Protein AF-A0A2M9ENS3-F1 (afdb_monomer)

Radius of gyration: 25.3 Å; Cα contacts (8 Å, |Δi|>4): 458; chains: 1; bounding box: 49×93×68 Å

Sequence (340 aa):
MPTIPATPAGFRRHQLDGAMLYFQPQTGIHLRVQNAATRDCVRQAPRAVMMGITNLCNLQCGFCSRDIAARSLWTVDSAFELLHGLYAAGTLEVAFGGGEPLLFKGFAELVQRLQAHTDLALNLTTNGSRVSHELWQSLQGGIRMARLSIYPETDIARIAVVWQAQKQRWGANVLVDDAALATLPQLLEELAARGAQDVSILTYVGEPARLLSASGRERLQAIIRQAPLPCRLSVCAGDMGCLHSLPVLLLPIAAPGMTSSPSAQTSICRRVHLPPNAGQQPMPSRRCMLGADNRPHCANPARAVAVRAKPCRLFCSQKWIWRPACMSGNRSPATTAANA

Solvent-accessible surface area (backbone atoms only — not comparable to full-atom values): 2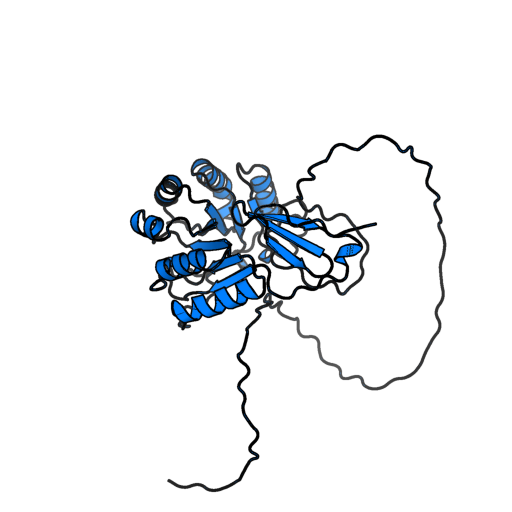1563 Å² total; per-residue (Å²): 129,76,70,74,76,80,78,55,90,78,40,47,74,38,52,32,75,35,19,40,32,37,36,24,57,93,80,69,48,75,47,79,47,70,51,82,58,22,53,83,32,60,54,80,43,61,59,60,44,81,41,65,62,20,30,57,50,97,71,85,63,94,83,58,91,67,66,68,83,51,77,58,84,65,46,47,65,63,48,45,55,53,53,52,51,40,40,75,54,45,27,44,33,37,35,38,26,51,37,27,35,90,71,36,82,53,47,44,58,38,42,49,53,44,57,77,76,42,84,56,29,31,28,38,41,35,68,57,85,76,66,41,62,68,58,54,58,62,33,70,73,46,56,56,36,40,30,39,46,61,54,98,87,52,63,59,68,65,48,31,53,44,32,58,77,66,70,49,46,33,27,36,35,38,71,43,30,58,72,49,60,78,54,42,64,62,52,42,47,51,40,37,78,56,60,37,64,32,35,37,44,35,57,56,78,96,42,78,92,40,43,59,45,77,67,37,50,56,51,50,51,56,48,53,77,68,45,81,41,56,57,27,40,41,65,84,57,57,92,52,92,83,52,87,87,57,58,64,51,82,69,86,82,76,81,92,83,77,94,74,84,92,71,91,78,86,70,92,66,85,79,78,79,73,83,82,80,85,87,82,86,89,83,86,90,82,88,85,84,88,83,84,90,86,86,84,91,85,90,86,89,90,80,92,75,90,73,82,85,69,90,78,78,85,76,90,65,94,70,85,77,87,70,82,81,76,86,73,75,91,76,84,91,78,90,82,82,88,84,136

Nearest PDB structures (foldseek):
  1zrq-assembly1_A  TM=5.864E-01  e=1.004E-01  Escherichia coli
  3s5o-assembly1_A  TM=4.584E-01  e=3.310E-02  Homo sapiens
  1tyg-assembly1_C-2  TM=4.391E-01  e=1.748E-01  Bacillus subtilis
  7c0c-assembly1_B  TM=4.626E-01  e=5.640E-01  Azospirillum brasilense
  8ju8-assembly1_A  TM=4.337E-01  e=3.584E+00  synthetic construct

pLDDT: mean 72.44, std 31.01, range [19.84, 98.62]

Foldseek 3Di:
DDEDDDADPQWAWFFDQQWIWTARLQPRDIDIDHDPHNNRTHGQADQEEEDQQFQDAPDDDPLDPDDSVDGHPDDLVNVLVVVLVRQVSRHAEYEYDHRACLPHVCSLVSLVSCVVRGNYAYAYEHCQPPQDLVSLVSNVQSHSEYEHEDDPPRPLVRNLVSCVVVVHAYAYEYEAALVVLVCVLVVLVVCVVSPHQEYEYEYRDPDPNRGHDLVSVVSVLVSCVVGPHQYEYECSNDPNVPCQPHHHPDDDDDDDDDDDDDDDRDDPDPPPDDDDDDDDDDDDDDDDDDDDDDDDDDDDDDDDDDDDDDPDDDPPDPDPDDDPDPPDDDDDDDDDDDDD

Mean predicted aligned error: 14.91 Å

Structure (mmCIF, N/CA/C/O backbone):
data_AF-A0A2M9ENS3-F1
#
_entry.id   AF-A0A2M9ENS3-F1
#
loop_
_atom_site.group_PDB
_atom_site.id
_atom_site.type_symbol
_atom_site.label_atom_id
_atom_site.label_alt_id
_atom_site.label_comp_id
_atom_site.label_asym_id
_atom_site.label_entity_id
_atom_site.label_seq_id
_atom_site.pdbx_PDB_ins_code
_atom_site.Cartn_x
_atom_site.Cartn_y
_atom_site.Cartn_z
_atom_site.occupancy
_atom_site.B_iso_or_equiv
_atom_site.auth_seq_id
_atom_site.auth_comp_id
_atom_site.auth_asym_id
_atom_site.auth_atom_id
_atom_site.pdbx_PDB_model_num
ATOM 1 N N . MET A 1 1 ? -9.489 20.540 34.535 1.00 65.75 1 MET A N 1
ATOM 2 C CA . MET A 1 1 ? -8.856 19.207 34.647 1.00 65.75 1 MET A CA 1
ATOM 3 C C . MET A 1 1 ? -8.509 18.702 33.254 1.00 65.75 1 MET A C 1
ATOM 5 O O . MET A 1 1 ? -9.253 19.033 32.337 1.00 65.75 1 MET A O 1
ATOM 9 N N . PRO A 1 2 ? -7.404 17.961 33.061 1.00 77.69 2 PRO A N 1
ATOM 10 C CA . PRO A 1 2 ? -7.110 17.314 31.784 1.00 77.69 2 PRO A CA 1
ATOM 11 C C . PRO A 1 2 ? -8.233 16.330 31.445 1.00 77.69 2 PRO A C 1
ATOM 13 O O . PRO A 1 2 ? -8.644 15.566 32.314 1.00 77.69 2 PRO A O 1
ATOM 16 N N . THR A 1 3 ? -8.727 16.344 30.211 1.00 88.44 3 THR A N 1
ATOM 17 C CA . THR A 1 3 ? -9.769 15.421 29.740 1.00 88.44 3 THR A CA 1
ATOM 18 C C . THR A 1 3 ? -9.362 14.788 28.413 1.00 88.44 3 THR A C 1
ATOM 20 O O . THR A 1 3 ? -8.491 15.297 27.698 1.00 88.44 3 THR A O 1
ATOM 23 N N . ILE A 1 4 ? -9.979 13.650 28.089 1.00 86.94 4 ILE A N 1
ATOM 24 C CA . ILE A 1 4 ? -9.932 13.087 26.739 1.00 86.94 4 ILE A CA 1
ATOM 25 C C . ILE A 1 4 ? -10.999 13.818 25.909 1.00 86.94 4 ILE A C 1
ATOM 27 O O . ILE A 1 4 ? -12.168 13.783 26.298 1.00 86.94 4 ILE A O 1
ATOM 31 N N . PRO A 1 5 ? -10.640 14.486 24.796 1.00 89.12 5 PRO A N 1
ATOM 32 C CA . PRO A 1 5 ? -11.615 15.174 23.959 1.00 89.12 5 PRO A CA 1
ATOM 33 C C . PRO A 1 5 ? -12.708 14.240 23.434 1.00 89.12 5 PRO A C 1
ATOM 35 O O . PRO A 1 5 ? -12.494 13.040 23.226 1.00 89.12 5 PRO A O 1
ATOM 38 N N . ALA A 1 6 ? -13.880 14.803 23.153 1.00 91.94 6 ALA A N 1
ATOM 39 C CA . ALA A 1 6 ? -14.902 14.081 22.411 1.00 91.94 6 ALA A CA 1
ATOM 40 C C . ALA A 1 6 ? -14.373 13.685 21.023 1.00 91.94 6 ALA A C 1
ATOM 42 O O . ALA A 1 6 ? -13.476 14.328 20.475 1.00 91.94 6 ALA A O 1
ATOM 43 N N . THR A 1 7 ? -14.921 12.609 20.460 1.00 91.56 7 THR A N 1
ATOM 44 C CA . THR A 1 7 ? -14.513 12.152 19.126 1.00 91.56 7 THR A CA 1
ATOM 45 C C . THR A 1 7 ? -15.037 13.140 18.082 1.00 91.56 7 THR A C 1
ATOM 47 O O . THR A 1 7 ? -16.252 13.336 18.028 1.00 91.56 7 THR A O 1
ATOM 50 N N . PRO A 1 8 ? -14.170 13.776 17.269 1.00 91.31 8 PRO A N 1
ATOM 51 C CA . PRO A 1 8 ? -14.635 14.681 16.225 1.00 91.31 8 PRO A CA 1
ATOM 52 C C . PRO A 1 8 ? -15.495 13.947 15.187 1.00 91.31 8 PRO A C 1
ATOM 54 O O . PRO A 1 8 ? -15.312 12.752 14.949 1.00 91.31 8 PRO A O 1
ATOM 57 N N . ALA A 1 9 ? -16.412 14.663 14.536 1.00 91.50 9 ALA A N 1
ATOM 58 C CA . ALA A 1 9 ? -17.273 14.083 13.507 1.00 91.50 9 ALA A CA 1
ATOM 59 C C . ALA A 1 9 ? -16.449 13.456 12.365 1.00 91.50 9 ALA A C 1
ATOM 61 O O . ALA A 1 9 ? -15.500 14.060 11.865 1.00 91.50 9 ALA A O 1
ATOM 62 N N . GLY A 1 10 ? -16.805 12.232 11.965 1.00 90.50 10 GLY A N 1
ATOM 63 C CA . GLY A 1 10 ? -16.088 11.470 10.934 1.00 90.50 10 GLY A CA 1
ATOM 64 C C . GLY A 1 10 ? -14.762 10.846 11.390 1.00 90.50 10 GLY A C 1
ATOM 65 O O . GLY A 1 10 ? -14.080 10.224 10.578 1.00 90.50 10 GLY A O 1
ATOM 66 N N . PHE A 1 11 ? -14.381 10.984 12.664 1.00 93.69 11 PHE A N 1
ATOM 67 C CA . PHE A 1 11 ? -13.214 10.309 13.225 1.00 93.69 11 PHE A CA 1
ATOM 68 C C . PHE A 1 11 ? -13.616 9.051 13.999 1.00 93.69 11 PHE A C 1
ATOM 70 O O . PHE A 1 11 ? -14.640 8.995 14.674 1.00 93.69 11 PHE A O 1
ATOM 77 N N . ARG A 1 12 ? -12.742 8.050 13.961 1.00 93.69 12 ARG A N 1
ATOM 78 C CA . ARG A 1 12 ? -12.777 6.847 14.788 1.00 93.69 12 ARG A CA 1
ATOM 79 C C . ARG A 1 12 ? -11.748 6.979 15.902 1.00 93.69 12 ARG A C 1
ATOM 81 O O . ARG A 1 12 ? -10.601 7.345 15.646 1.00 93.69 12 ARG A O 1
ATOM 88 N N . ARG A 1 13 ? -12.146 6.674 17.135 1.00 93.94 13 ARG A N 1
ATOM 89 C CA . ARG A 1 13 ? -11.243 6.645 18.294 1.00 93.94 13 ARG A CA 1
ATOM 90 C C . ARG A 1 13 ? -10.535 5.292 18.404 1.00 93.94 13 ARG A C 1
ATOM 92 O O . ARG A 1 13 ? -11.145 4.257 18.152 1.00 93.94 13 ARG A O 1
ATOM 99 N N . HIS A 1 14 ? -9.279 5.298 18.826 1.00 94.38 14 HIS A N 1
ATOM 100 C CA . HIS A 1 14 ? -8.476 4.103 19.059 1.00 94.38 14 HIS A CA 1
ATOM 101 C C . HIS A 1 14 ? -7.509 4.349 20.219 1.00 94.38 14 HIS A C 1
ATOM 103 O O . HIS A 1 14 ? -6.729 5.302 20.195 1.00 94.38 14 HIS A O 1
ATOM 109 N N . GLN A 1 15 ? -7.547 3.494 21.239 1.00 94.38 15 GLN A N 1
ATOM 110 C CA . GLN A 1 15 ? -6.632 3.605 22.372 1.00 94.38 15 GLN A CA 1
ATOM 111 C C . GLN A 1 15 ? -5.226 3.145 21.981 1.00 94.38 15 GLN A C 1
ATOM 113 O O . GLN A 1 15 ? -5.033 2.114 21.340 1.00 94.38 15 GLN A O 1
ATOM 118 N N . LEU A 1 16 ? -4.238 3.926 22.391 1.00 93.44 16 LEU A N 1
ATOM 119 C CA . LEU A 1 16 ? -2.830 3.563 22.403 1.00 93.44 16 LEU A CA 1
ATOM 120 C C . LEU A 1 16 ? -2.378 3.504 23.864 1.00 93.44 16 LEU A C 1
ATOM 122 O O . LEU A 1 16 ? -3.000 4.120 24.727 1.00 93.44 16 LEU A O 1
ATOM 126 N N . ASP A 1 17 ? -1.256 2.845 24.128 1.00 93.25 17 ASP A N 1
ATOM 127 C CA . ASP A 1 17 ? -0.701 2.804 25.480 1.00 93.25 17 ASP A CA 1
ATOM 128 C C . ASP A 1 17 ? -0.290 4.223 25.913 1.00 93.25 17 ASP A C 1
ATOM 130 O O . ASP A 1 17 ? 0.597 4.850 25.319 1.00 93.25 17 ASP A O 1
ATOM 134 N N . GLY A 1 18 ? -1.017 4.771 26.889 1.00 94.81 18 GLY A N 1
ATOM 135 C CA . GLY A 1 18 ? -0.839 6.132 27.397 1.00 94.81 18 GLY A CA 1
ATOM 136 C C . GLY A 1 18 ? -1.364 7.265 26.498 1.00 94.81 18 GLY A C 1
ATOM 137 O O . GLY A 1 18 ? -1.090 8.437 26.782 1.00 94.81 18 GLY A O 1
ATOM 138 N N . ALA A 1 19 ? -2.089 6.976 25.410 1.00 95.38 19 ALA A N 1
ATOM 139 C CA . ALA A 1 19 ? -2.608 8.002 24.498 1.00 95.38 19 ALA A CA 1
ATOM 140 C C . ALA A 1 19 ? -3.931 7.613 23.817 1.00 95.38 19 ALA A C 1
ATOM 142 O O . ALA A 1 19 ? -4.276 6.444 23.689 1.00 95.38 19 ALA A O 1
ATOM 143 N N . MET A 1 20 ? -4.649 8.608 23.301 1.00 95.38 20 MET A N 1
ATOM 144 C CA . MET A 1 20 ? -5.814 8.411 22.437 1.00 95.38 20 MET A CA 1
ATOM 145 C C . MET A 1 20 ? -5.478 8.823 21.005 1.00 95.38 20 MET A C 1
ATOM 147 O O . MET A 1 20 ? -4.887 9.879 20.777 1.00 95.38 20 MET A O 1
ATOM 151 N N . LEU A 1 21 ? -5.865 8.001 20.036 1.00 95.38 21 LEU A N 1
ATOM 152 C CA . LEU A 1 21 ? -5.764 8.300 18.614 1.00 95.38 21 LEU A CA 1
ATOM 153 C C . LEU A 1 21 ? -7.161 8.539 18.041 1.00 95.38 21 LEU A C 1
ATOM 155 O O . LEU A 1 21 ? -8.053 7.718 18.230 1.00 95.38 21 LEU A O 1
ATOM 159 N N . TYR A 1 22 ? -7.327 9.613 17.280 1.00 94.31 22 TYR A N 1
ATOM 160 C CA . TYR A 1 22 ? -8.480 9.825 16.413 1.00 94.31 22 TYR A CA 1
ATOM 161 C C . TYR A 1 22 ? -8.021 9.686 14.968 1.00 94.31 22 TYR A C 1
ATOM 163 O O . TYR A 1 22 ? -7.043 10.313 14.561 1.00 94.31 22 TYR A O 1
ATOM 171 N N . PHE A 1 23 ? -8.716 8.867 14.195 1.00 93.69 23 PHE A N 1
ATOM 172 C CA . PHE A 1 23 ? -8.414 8.603 12.797 1.00 93.69 23 PHE A CA 1
ATOM 173 C C . PHE A 1 23 ? -9.608 8.953 11.925 1.00 93.69 23 PHE A C 1
ATOM 175 O O . PHE A 1 23 ? -10.693 8.450 12.181 1.00 93.69 23 PHE A O 1
ATOM 182 N N . GLN A 1 24 ? -9.418 9.770 10.894 1.00 92.06 24 GLN A N 1
ATOM 183 C CA . GLN A 1 24 ? -10.464 10.049 9.912 1.00 92.06 24 GLN A CA 1
ATOM 184 C C . GLN A 1 24 ? -10.262 9.152 8.685 1.00 92.06 24 GLN A C 1
ATOM 186 O O . GLN A 1 24 ? -9.346 9.424 7.897 1.00 92.06 24 GLN A O 1
ATOM 191 N N . PRO A 1 25 ? -11.098 8.116 8.477 1.00 86.94 25 PRO A N 1
ATOM 192 C CA . PRO A 1 25 ? -10.887 7.144 7.410 1.00 86.94 25 PRO A CA 1
ATOM 193 C C . PRO A 1 25 ? -10.801 7.793 6.032 1.00 86.94 25 PRO A C 1
ATOM 195 O O . PRO A 1 25 ? -9.915 7.445 5.263 1.00 86.94 25 PRO A O 1
ATOM 198 N N . GLN A 1 26 ? -11.622 8.807 5.738 1.00 83.56 26 GLN A N 1
ATOM 199 C CA . GLN A 1 26 ? -11.731 9.445 4.417 1.00 83.56 26 GLN A CA 1
ATOM 200 C C . GLN A 1 26 ? -10.519 10.317 4.051 1.00 83.56 26 GLN A C 1
ATOM 202 O O . GLN A 1 26 ? -10.171 10.437 2.878 1.00 83.56 26 GLN A O 1
ATOM 207 N N . THR A 1 27 ? -9.821 10.895 5.032 1.00 82.56 27 THR A N 1
ATOM 208 C CA . THR A 1 27 ? -8.674 11.797 4.790 1.00 82.56 27 THR A CA 1
ATOM 209 C C . THR A 1 27 ? -7.338 11.165 5.167 1.00 82.56 27 THR A C 1
ATOM 211 O O . THR A 1 27 ? -6.314 11.495 4.561 1.00 82.56 27 THR A O 1
ATOM 214 N N . GLY A 1 28 ? -7.353 10.140 6.026 1.00 83.81 28 GLY A N 1
ATOM 215 C CA . GLY A 1 28 ? -6.151 9.464 6.514 1.00 83.81 28 GLY A CA 1
ATOM 216 C C . GLY A 1 28 ? -5.462 10.269 7.615 1.00 83.81 28 GLY A C 1
ATOM 217 O O . GLY A 1 28 ? -4.299 10.031 7.924 1.00 83.81 28 GLY A O 1
ATOM 218 N N . ILE A 1 29 ? -6.150 11.274 8.163 1.00 86.62 29 ILE A N 1
ATOM 219 C CA . ILE A 1 29 ? -5.619 12.131 9.217 1.00 86.62 29 ILE A CA 1
ATOM 220 C C . ILE A 1 29 ? -5.632 11.368 10.537 1.00 86.62 29 ILE A C 1
ATOM 222 O O . ILE A 1 29 ? -6.629 10.746 10.906 1.00 86.62 29 ILE A O 1
ATOM 226 N N . HIS A 1 30 ? -4.525 11.482 11.265 1.00 88.62 30 HIS A N 1
ATOM 227 C CA . HIS A 1 30 ? -4.345 10.952 12.607 1.00 88.62 30 HIS A CA 1
ATOM 228 C C . HIS A 1 30 ? -4.121 12.103 13.589 1.00 88.62 30 HIS A C 1
ATOM 230 O O . HIS A 1 30 ? -3.206 12.905 13.408 1.00 88.62 30 HIS A O 1
ATOM 236 N N . LEU A 1 31 ? -4.920 12.162 14.652 1.00 91.31 31 LEU A N 1
ATOM 237 C CA . LEU A 1 31 ? -4.741 13.089 15.767 1.00 91.31 31 LEU A CA 1
ATOM 238 C C . LEU A 1 31 ? -4.418 12.283 17.019 1.00 91.31 31 LEU A C 1
ATOM 240 O O . LEU A 1 31 ? -5.227 11.468 17.457 1.00 91.31 31 LEU A O 1
ATOM 244 N N . ARG A 1 32 ? -3.236 12.499 17.598 1.00 93.88 32 ARG A N 1
ATOM 245 C CA . ARG A 1 32 ? -2.822 11.833 18.835 1.00 93.88 32 ARG A CA 1
ATOM 246 C C . ARG A 1 32 ? -2.929 12.798 20.006 1.00 93.88 32 ARG A C 1
ATOM 248 O O . ARG A 1 32 ? -2.266 13.831 20.020 1.00 93.88 32 ARG A O 1
ATOM 255 N N . VAL A 1 33 ? -3.713 12.422 21.007 1.00 93.00 33 VAL A N 1
ATOM 256 C CA . VAL A 1 33 ? -3.841 13.141 22.273 1.00 93.00 33 VAL A CA 1
ATOM 257 C C . VAL A 1 33 ? -3.116 12.348 23.349 1.00 93.00 33 VAL A C 1
ATOM 259 O O . VAL A 1 33 ? -3.433 11.186 23.589 1.00 93.00 33 VAL A O 1
ATOM 262 N N . GLN A 1 34 ? -2.133 12.978 23.987 1.00 94.81 34 GLN A N 1
ATOM 263 C CA . GLN A 1 34 ? -1.434 12.427 25.142 1.00 94.81 34 GLN A CA 1
ATOM 264 C C . GLN A 1 34 ? -1.415 13.477 26.247 1.00 94.81 34 GLN A C 1
ATOM 266 O O . GLN A 1 34 ? -0.772 14.5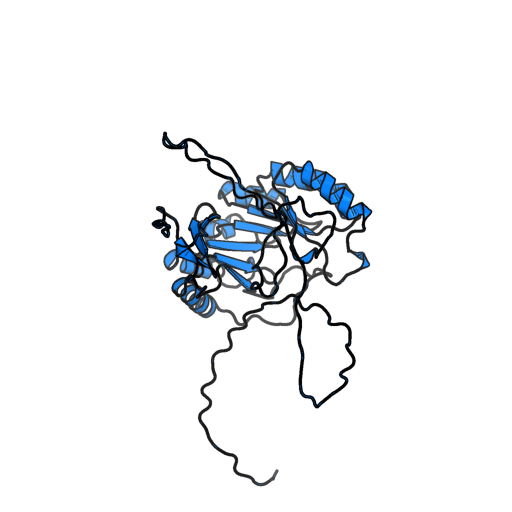17 26.115 1.00 94.81 34 GLN A O 1
ATOM 271 N N . ASN A 1 35 ? -2.140 13.210 27.326 1.00 93.50 35 ASN A N 1
ATOM 272 C CA . ASN A 1 35 ? -2.195 14.059 28.509 1.00 93.50 35 ASN A CA 1
ATOM 273 C C . ASN A 1 35 ? -2.418 13.187 29.759 1.00 93.50 35 ASN A C 1
ATOM 275 O O . ASN A 1 35 ? -2.436 11.960 29.675 1.00 93.50 35 ASN A O 1
ATOM 279 N N . ALA A 1 36 ? -2.577 13.802 30.933 1.00 95.44 36 ALA A N 1
ATOM 280 C CA . ALA A 1 36 ? -2.775 13.042 32.168 1.00 95.44 36 ALA A CA 1
ATOM 281 C C . ALA A 1 36 ? -4.023 12.135 32.138 1.00 95.44 36 ALA A C 1
ATOM 283 O O . ALA A 1 36 ? -3.993 11.075 32.749 1.00 95.44 36 ALA A O 1
ATOM 284 N N . ALA A 1 37 ? -5.074 12.504 31.395 1.00 94.38 37 ALA A N 1
ATOM 285 C CA . ALA A 1 37 ? -6.310 11.726 31.290 1.00 94.38 37 ALA A CA 1
ATOM 286 C C . ALA A 1 37 ? -6.199 10.509 30.359 1.00 94.38 37 ALA A C 1
ATOM 288 O O . ALA A 1 37 ? -7.043 9.624 30.420 1.00 94.38 37 ALA A O 1
ATOM 289 N N . THR A 1 38 ? -5.177 10.437 29.498 1.00 95.62 38 THR A N 1
ATOM 290 C CA . THR A 1 38 ? -4.950 9.276 28.619 1.00 95.62 38 THR A CA 1
ATOM 291 C C . THR A 1 38 ? -3.953 8.273 29.193 1.00 95.62 38 THR A C 1
ATOM 293 O O . THR A 1 38 ? -3.634 7.303 28.512 1.00 95.62 38 THR A O 1
ATOM 296 N N . ARG A 1 39 ? -3.433 8.500 30.410 1.00 95.06 39 ARG A N 1
ATOM 297 C CA . ARG A 1 39 ? -2.363 7.684 31.011 1.00 95.06 39 ARG A CA 1
ATOM 298 C C . ARG A 1 39 ? -2.728 6.202 31.094 1.00 95.06 39 ARG A C 1
ATOM 300 O O . ARG A 1 39 ? -1.878 5.370 30.806 1.00 95.06 39 ARG A O 1
ATOM 307 N N . ASP A 1 40 ? -3.989 5.916 31.398 1.00 95.31 40 ASP A N 1
ATOM 308 C CA . ASP A 1 40 ? -4.489 4.554 31.604 1.00 95.31 40 ASP A CA 1
ATOM 309 C C . ASP A 1 40 ? -5.124 3.954 30.336 1.00 95.31 40 ASP A C 1
ATOM 311 O O . ASP A 1 40 ? -5.738 2.891 30.383 1.00 95.31 40 ASP A O 1
ATOM 315 N N . CYS A 1 41 ? -5.008 4.624 29.181 1.00 94.69 41 CYS A N 1
ATOM 316 C CA . CYS A 1 41 ? -5.407 4.028 27.906 1.00 94.69 41 CYS A CA 1
ATOM 317 C C . CYS A 1 41 ? -4.494 2.839 27.589 1.00 94.69 41 CYS A C 1
ATOM 319 O O . CYS A 1 41 ? -3.270 2.967 27.654 1.00 94.69 41 CYS A O 1
ATOM 321 N N . VAL A 1 42 ? -5.096 1.715 27.198 1.00 94.38 42 VAL A N 1
ATOM 322 C CA . VAL A 1 42 ? -4.386 0.482 26.836 1.00 94.38 42 VAL A CA 1
ATOM 323 C C . VAL A 1 42 ? -4.902 -0.006 25.495 1.00 94.38 42 VAL A C 1
ATOM 325 O O . VAL A 1 42 ? -6.111 -0.136 25.284 1.00 94.38 42 VAL A O 1
ATOM 328 N N . ARG A 1 43 ? -3.987 -0.294 24.570 1.00 93.62 43 ARG A N 1
ATOM 329 C CA . ARG A 1 43 ? -4.354 -0.785 23.242 1.00 93.62 43 ARG A CA 1
ATOM 330 C C . ARG A 1 43 ? -5.016 -2.166 23.333 1.00 93.62 43 ARG A C 1
ATOM 332 O O . ARG A 1 43 ? -4.413 -3.110 23.827 1.00 93.62 43 ARG A O 1
ATOM 339 N N . GLN A 1 44 ? -6.216 -2.293 22.765 1.00 91.19 44 GLN A N 1
ATOM 340 C CA . GLN A 1 44 ? -6.979 -3.556 22.722 1.00 91.19 44 GLN A CA 1
ATOM 341 C C . GLN A 1 44 ? -6.850 -4.314 21.391 1.00 91.19 44 GLN A C 1
ATOM 343 O O . GLN A 1 44 ? -7.039 -5.523 21.334 1.00 91.19 44 GLN A O 1
ATOM 348 N N . ALA A 1 45 ? -6.509 -3.611 20.309 1.00 93.12 45 ALA A N 1
ATOM 349 C CA . ALA A 1 45 ? -6.375 -4.178 18.971 1.00 93.12 45 ALA A CA 1
ATOM 350 C C . ALA A 1 45 ? -5.240 -3.488 18.210 1.00 93.12 45 ALA A C 1
ATOM 352 O O . ALA A 1 45 ? -4.889 -2.347 18.524 1.00 93.12 45 ALA A O 1
ATOM 353 N N . PRO A 1 46 ? -4.652 -4.123 17.183 1.00 93.69 46 PRO A N 1
ATOM 354 C CA . PRO A 1 46 ? -3.713 -3.432 16.315 1.00 93.69 46 PRO A CA 1
ATOM 355 C C . PRO A 1 46 ? -4.405 -2.256 15.617 1.00 93.69 46 PRO A C 1
ATOM 357 O O . PRO A 1 46 ? -5.496 -2.392 15.065 1.00 93.69 46 PRO A O 1
ATOM 360 N N . ARG A 1 47 ? -3.740 -1.097 15.602 1.00 93.94 47 ARG A N 1
ATOM 361 C CA . ARG A 1 47 ? -4.199 0.100 14.880 1.00 93.94 47 ARG A CA 1
ATOM 362 C C . ARG A 1 47 ? -4.396 -0.183 13.390 1.00 93.94 47 ARG A C 1
ATOM 364 O O . ARG A 1 47 ? -5.407 0.204 12.815 1.00 93.94 47 ARG A O 1
ATOM 371 N N . ALA A 1 48 ? -3.411 -0.839 12.787 1.00 92.69 48 ALA A N 1
ATOM 372 C CA . ALA A 1 48 ? -3.375 -1.181 11.376 1.00 92.69 48 ALA A CA 1
ATOM 373 C C . ALA A 1 48 ? -2.851 -2.609 11.206 1.00 92.69 48 ALA A C 1
ATOM 375 O O . ALA A 1 48 ? -1.985 -3.044 11.969 1.00 92.69 48 ALA A O 1
ATOM 376 N N . VAL A 1 49 ? -3.354 -3.313 10.196 1.00 94.56 49 VAL A N 1
ATOM 377 C CA . VAL A 1 49 ? -2.992 -4.701 9.885 1.00 94.56 49 VAL A CA 1
ATOM 378 C C . VAL A 1 49 ? -2.372 -4.755 8.498 1.00 94.56 49 VAL A C 1
ATOM 380 O O . VAL A 1 49 ? -2.969 -4.295 7.533 1.00 94.56 49 VAL A O 1
ATOM 383 N N . MET A 1 50 ? -1.181 -5.338 8.378 1.00 93.88 50 MET A N 1
ATOM 384 C CA . MET A 1 50 ? -0.573 -5.639 7.080 1.00 93.88 50 MET A CA 1
ATOM 385 C C . MET A 1 50 ? -0.913 -7.082 6.710 1.00 93.88 50 MET A C 1
ATOM 387 O O . MET A 1 50 ? -0.411 -8.013 7.339 1.00 93.88 50 MET A O 1
ATOM 391 N N . MET A 1 51 ? -1.767 -7.276 5.707 1.00 93.94 51 MET A N 1
ATOM 392 C CA . MET A 1 51 ? -2.269 -8.596 5.332 1.00 93.94 51 MET A CA 1
ATOM 393 C C . MET A 1 51 ? -1.633 -9.062 4.026 1.00 93.94 51 MET A C 1
ATOM 395 O O . MET A 1 51 ? -1.862 -8.484 2.967 1.00 93.94 51 MET A O 1
ATOM 399 N N . GLY A 1 52 ? -0.848 -10.138 4.101 1.00 93.56 52 GLY A N 1
ATOM 400 C CA . GLY A 1 52 ? -0.452 -10.918 2.932 1.00 93.56 52 GLY A CA 1
ATOM 401 C C . GLY A 1 52 ? -1.622 -11.765 2.445 1.00 93.56 52 GLY A C 1
ATOM 402 O O . GLY A 1 52 ? -1.711 -12.922 2.842 1.00 93.56 52 GLY A O 1
ATOM 403 N N . ILE A 1 53 ? -2.523 -11.192 1.644 1.00 94.38 53 ILE A N 1
ATOM 404 C CA . ILE A 1 53 ? -3.769 -11.871 1.239 1.00 94.38 53 ILE A CA 1
ATOM 405 C C . ILE A 1 53 ? -3.503 -13.048 0.289 1.00 94.38 53 ILE A C 1
ATOM 407 O O . ILE A 1 53 ? -4.190 -14.066 0.305 1.00 94.38 53 ILE A O 1
ATOM 411 N N . THR A 1 54 ? -2.438 -12.944 -0.502 1.00 92.50 54 THR A N 1
ATOM 412 C CA . THR A 1 54 ? -1.947 -14.008 -1.373 1.00 92.50 54 THR A CA 1
ATOM 413 C C . THR A 1 54 ? -0.427 -13.968 -1.459 1.00 92.50 54 THR A C 1
ATOM 415 O O . THR A 1 54 ? 0.181 -12.918 -1.253 1.00 92.50 54 THR A O 1
ATOM 418 N N . ASN A 1 55 ? 0.194 -15.101 -1.778 1.00 90.69 55 ASN A N 1
ATOM 419 C CA . ASN A 1 55 ? 1.603 -15.165 -2.181 1.00 90.69 55 ASN A CA 1
ATOM 420 C C . ASN A 1 55 ? 1.762 -15.316 -3.703 1.00 90.69 55 ASN A C 1
ATOM 422 O O . ASN A 1 55 ? 2.883 -15.253 -4.197 1.00 90.69 55 ASN A O 1
ATOM 426 N N . LEU A 1 56 ? 0.659 -15.453 -4.454 1.00 91.38 56 LEU A N 1
ATOM 427 C CA . LEU A 1 56 ? 0.700 -15.415 -5.914 1.00 91.38 56 LEU A CA 1
ATOM 428 C C . LEU A 1 56 ? 1.215 -14.051 -6.369 1.00 91.38 56 LEU A C 1
ATOM 430 O O . LEU A 1 56 ? 0.693 -13.018 -5.954 1.00 91.38 56 LEU A O 1
ATOM 434 N N . CYS A 1 57 ? 2.223 -14.053 -7.231 1.00 92.38 57 CYS A N 1
ATOM 435 C CA . CYS A 1 57 ? 2.769 -12.860 -7.856 1.00 92.38 57 CYS A CA 1
ATOM 436 C C . CYS A 1 57 ? 3.095 -13.179 -9.312 1.00 92.38 57 CYS A C 1
ATOM 438 O O . CYS A 1 57 ? 3.568 -14.269 -9.621 1.00 92.38 57 CYS A O 1
ATOM 440 N N . ASN A 1 58 ? 2.862 -12.222 -10.200 1.00 92.75 58 ASN A N 1
ATOM 441 C CA . ASN A 1 58 ? 3.255 -12.313 -11.603 1.00 92.75 58 ASN A CA 1
ATOM 442 C C . ASN A 1 58 ? 4.649 -11.715 -11.873 1.00 92.75 58 ASN A C 1
ATOM 444 O O . ASN A 1 58 ? 5.046 -11.625 -13.029 1.00 92.75 58 ASN A O 1
ATOM 448 N N . LEU A 1 59 ? 5.380 -11.322 -10.822 1.00 91.44 59 LEU A N 1
ATOM 449 C CA . LEU A 1 59 ? 6.786 -10.914 -10.865 1.00 91.44 59 LEU A CA 1
ATOM 450 C C . LEU A 1 59 ? 7.642 -11.856 -10.002 1.00 91.44 59 LEU A C 1
ATOM 452 O O . LEU A 1 59 ? 7.149 -12.428 -9.030 1.00 91.44 59 LEU A O 1
ATOM 456 N N . GLN A 1 60 ? 8.934 -11.966 -10.325 1.00 88.94 60 GLN A N 1
ATOM 457 C CA . GLN A 1 60 ? 9.914 -12.816 -9.630 1.00 88.94 60 GLN A CA 1
ATOM 458 C C . GLN A 1 60 ? 11.139 -11.994 -9.198 1.00 88.94 60 GLN A C 1
ATOM 460 O O . GLN A 1 60 ? 12.255 -12.193 -9.671 1.00 88.94 60 GLN A O 1
ATOM 465 N N . CYS A 1 61 ? 10.925 -10.995 -8.342 1.00 87.56 61 CYS A N 1
ATOM 466 C CA . CYS A 1 61 ? 11.990 -10.074 -7.948 1.00 87.56 61 CYS A CA 1
ATOM 467 C C . CYS A 1 61 ? 13.071 -10.791 -7.122 1.00 87.56 61 CYS A C 1
ATOM 469 O O . CYS A 1 61 ? 12.747 -11.407 -6.108 1.00 87.56 61 CYS A O 1
ATOM 471 N N . GLY A 1 62 ? 14.349 -10.632 -7.486 1.00 85.00 62 GLY A N 1
ATOM 472 C CA . GLY A 1 62 ? 15.475 -11.240 -6.755 1.00 85.00 62 GLY A CA 1
ATOM 473 C C . GLY A 1 62 ? 15.610 -10.784 -5.294 1.00 85.00 62 GLY A C 1
ATOM 474 O O . GLY A 1 62 ? 16.128 -11.522 -4.468 1.00 85.00 62 GLY A O 1
ATOM 475 N N . PHE A 1 63 ? 15.061 -9.613 -4.969 1.00 82.25 63 PHE A N 1
ATOM 476 C CA . PHE A 1 63 ? 15.038 -9.017 -3.628 1.00 82.25 63 PHE A CA 1
ATOM 477 C C . PHE A 1 63 ? 13.735 -9.293 -2.854 1.00 82.25 63 PHE A C 1
ATOM 479 O O . PHE A 1 63 ? 13.463 -8.665 -1.825 1.00 82.25 63 PHE A O 1
ATOM 486 N N . CYS A 1 64 ? 12.850 -10.155 -3.368 1.00 84.19 64 CYS A N 1
ATOM 487 C CA . CYS A 1 64 ? 11.575 -10.422 -2.711 1.00 84.19 64 CYS A CA 1
ATOM 488 C C . CYS A 1 64 ? 11.801 -11.170 -1.390 1.00 84.19 64 CYS A C 1
ATOM 490 O O . CYS A 1 64 ? 12.357 -12.261 -1.365 1.00 84.19 64 CYS A O 1
ATOM 492 N N . SER A 1 65 ? 11.301 -10.623 -0.282 1.00 77.38 65 SER A N 1
ATOM 493 C CA . SER A 1 65 ? 11.415 -11.251 1.042 1.00 77.38 65 SER A CA 1
ATOM 494 C C . SER A 1 65 ? 10.402 -12.375 1.293 1.00 77.38 65 SER A C 1
ATOM 496 O O . SER A 1 65 ? 10.323 -12.895 2.409 1.00 77.38 65 SER A O 1
ATOM 498 N N . ARG A 1 66 ? 9.582 -12.729 0.295 1.00 77.25 66 ARG A N 1
ATOM 499 C CA . ARG A 1 66 ? 8.538 -13.748 0.434 1.00 77.25 66 ARG A CA 1
ATOM 500 C C . ARG A 1 66 ? 8.978 -15.106 -0.058 1.00 77.25 66 ARG A C 1
ATOM 502 O O . ARG A 1 66 ? 9.649 -15.239 -1.073 1.00 77.25 66 ARG A O 1
ATOM 509 N N . ASP A 1 67 ? 8.452 -16.106 0.632 1.00 77.06 67 ASP A N 1
ATOM 510 C CA . ASP A 1 67 ? 8.412 -17.469 0.142 1.00 77.06 67 ASP A CA 1
ATOM 511 C C . ASP A 1 67 ? 7.300 -17.598 -0.911 1.00 77.06 67 ASP A C 1
ATOM 513 O O . ASP A 1 67 ? 6.111 -17.629 -0.586 1.00 77.06 67 ASP A O 1
ATOM 517 N N . ILE A 1 68 ? 7.703 -17.623 -2.182 1.00 71.81 68 ILE A N 1
ATOM 518 C CA . ILE A 1 68 ? 6.802 -17.730 -3.338 1.00 71.81 68 ILE A CA 1
ATOM 519 C C . ILE A 1 68 ? 6.153 -19.127 -3.401 1.00 71.81 68 ILE A C 1
ATOM 521 O O . ILE A 1 68 ? 5.072 -19.278 -3.969 1.00 71.81 68 ILE A O 1
ATOM 525 N N . ALA A 1 69 ? 6.767 -20.148 -2.787 1.00 74.62 69 ALA A N 1
ATOM 526 C CA . ALA A 1 69 ? 6.235 -21.509 -2.773 1.00 74.62 69 ALA A CA 1
ATOM 527 C C . ALA A 1 69 ? 5.097 -21.688 -1.753 1.00 74.62 69 ALA A C 1
ATOM 529 O O . ALA A 1 69 ? 4.239 -22.561 -1.917 1.00 74.62 69 ALA A O 1
ATOM 530 N N . ALA A 1 70 ? 5.047 -20.850 -0.714 1.00 78.50 70 ALA A N 1
ATOM 531 C CA . ALA A 1 70 ? 3.998 -20.907 0.294 1.00 78.50 70 ALA A CA 1
ATOM 532 C C . ALA A 1 70 ? 2.645 -20.484 -0.301 1.00 78.50 70 ALA A C 1
ATOM 534 O O . ALA A 1 70 ? 2.449 -19.329 -0.677 1.00 78.50 70 AL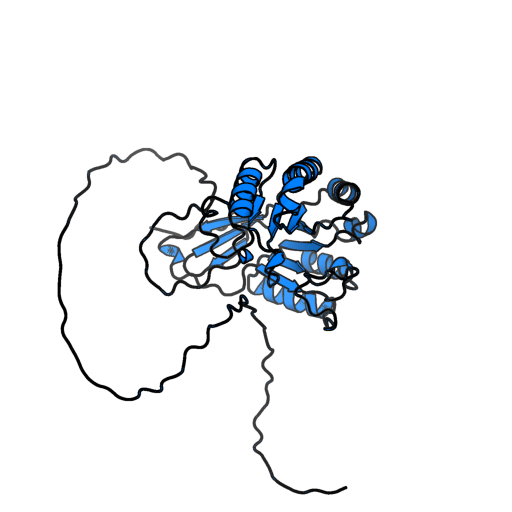A A O 1
ATOM 535 N N . ARG A 1 71 ? 1.667 -21.393 -0.347 1.00 77.62 71 ARG A N 1
ATOM 536 C CA . ARG A 1 71 ? 0.307 -21.070 -0.808 1.00 77.62 71 ARG A CA 1
ATOM 537 C C . ARG A 1 71 ? -0.464 -20.284 0.253 1.00 77.62 71 ARG A C 1
ATOM 539 O O . ARG A 1 71 ? -0.388 -20.588 1.441 1.00 77.62 71 ARG A O 1
ATOM 546 N N . SER A 1 72 ? -1.237 -19.291 -0.186 1.00 82.69 72 SER A N 1
ATOM 547 C CA . SER A 1 72 ? -2.239 -18.650 0.670 1.00 82.69 72 SER A CA 1
ATOM 548 C C . SER A 1 72 ? -3.492 -19.515 0.732 1.00 82.69 72 SER A C 1
ATOM 550 O O . SER A 1 72 ? -3.925 -20.041 -0.292 1.00 82.69 72 SER A O 1
ATOM 552 N N . LEU A 1 73 ? -4.062 -19.643 1.929 1.00 88.50 73 LEU A N 1
ATOM 553 C CA . LEU A 1 73 ? -5.315 -20.360 2.180 1.00 88.50 73 LEU A CA 1
ATOM 554 C C . LEU A 1 73 ? -6.502 -19.409 2.372 1.00 88.50 73 LEU A C 1
ATOM 556 O O . LEU A 1 73 ? -7.596 -19.860 2.696 1.00 88.50 73 LEU A O 1
ATOM 560 N N . TRP A 1 74 ? -6.295 -18.100 2.197 1.00 95.25 74 TRP A N 1
ATOM 561 C CA . TRP A 1 74 ? -7.378 -17.134 2.319 1.00 95.25 74 TRP A CA 1
ATOM 562 C C . TRP A 1 74 ? -8.430 -17.361 1.230 1.00 95.25 74 TRP A C 1
ATOM 564 O O . TRP A 1 74 ? -8.121 -17.530 0.052 1.00 95.25 74 TRP A O 1
ATOM 574 N N . THR A 1 75 ? -9.684 -17.316 1.650 1.00 96.69 75 THR A N 1
ATOM 575 C CA . THR A 1 75 ? -10.871 -17.147 0.810 1.00 96.69 75 THR A CA 1
ATOM 576 C C . THR A 1 75 ? -11.470 -15.773 1.089 1.00 96.69 75 THR A C 1
ATOM 578 O O . THR A 1 75 ? -11.084 -15.118 2.061 1.00 96.69 75 THR A O 1
ATOM 581 N N . VAL A 1 76 ? -12.411 -15.320 0.256 1.00 98.25 76 VAL A N 1
ATOM 582 C CA . VAL A 1 76 ? -13.147 -14.075 0.530 1.00 98.25 76 VAL A CA 1
ATOM 583 C C . VAL A 1 76 ? -13.810 -14.140 1.909 1.00 98.25 76 VAL A C 1
ATOM 585 O O . VAL A 1 76 ? -13.633 -13.218 2.699 1.00 98.25 76 VAL A O 1
ATOM 588 N N . ASP A 1 77 ? -14.478 -15.250 2.236 1.00 98.38 77 ASP A N 1
ATOM 589 C CA . ASP A 1 77 ? -15.166 -15.432 3.521 1.00 98.38 77 ASP A CA 1
ATOM 590 C C . ASP A 1 77 ? -14.215 -15.383 4.717 1.00 98.38 77 ASP A C 1
ATOM 592 O O . ASP A 1 77 ? -14.387 -14.556 5.607 1.00 98.38 77 ASP A O 1
ATOM 596 N N . SER A 1 78 ? -13.167 -16.210 4.716 1.00 98.12 78 SER A N 1
ATOM 597 C CA . SER A 1 78 ? -12.221 -16.276 5.840 1.00 98.12 78 SER A CA 1
ATOM 598 C C . SER A 1 78 ? -11.449 -14.968 6.041 1.00 98.12 78 SER A C 1
ATOM 600 O O . SER A 1 78 ? -11.191 -14.563 7.176 1.00 98.12 78 SER A O 1
ATOM 602 N N . ALA A 1 79 ? -11.094 -14.277 4.952 1.00 98.12 79 ALA A N 1
ATOM 603 C CA . ALA A 1 79 ? -10.465 -12.965 5.035 1.00 98.12 79 ALA A CA 1
ATOM 604 C C . ALA A 1 79 ? -11.445 -11.914 5.569 1.00 98.12 79 ALA A C 1
ATOM 606 O O . ALA A 1 79 ? -11.068 -11.104 6.418 1.00 98.12 79 ALA A O 1
ATOM 607 N N . PHE A 1 80 ? -12.698 -11.938 5.108 1.00 98.62 80 PHE A N 1
ATOM 608 C CA . PHE A 1 80 ? -13.740 -11.043 5.595 1.00 98.62 80 PHE A CA 1
ATOM 609 C C . PHE A 1 80 ? -14.005 -11.250 7.087 1.00 98.62 80 PHE A C 1
ATOM 611 O O . PHE A 1 80 ? -13.967 -10.279 7.836 1.00 98.62 80 PHE A O 1
ATOM 618 N N . GLU A 1 81 ? -14.214 -12.489 7.536 1.00 98.50 81 GLU A N 1
ATOM 619 C CA . GLU A 1 81 ? -14.481 -12.818 8.941 1.00 98.50 81 GLU A CA 1
ATOM 620 C C . GLU A 1 81 ? -13.368 -12.313 9.863 1.00 98.50 81 GLU A C 1
ATOM 622 O O . GLU A 1 81 ? -13.642 -11.633 10.856 1.00 98.50 81 GLU A O 1
ATOM 627 N N . LEU A 1 82 ? -12.104 -12.570 9.501 1.00 98.00 82 LEU A N 1
ATOM 628 C CA . LEU A 1 82 ? -10.957 -12.082 10.263 1.00 98.00 82 LEU A CA 1
ATOM 629 C C . LEU A 1 82 ? -10.941 -10.549 10.334 1.00 98.00 82 LEU A C 1
ATOM 631 O O . LEU A 1 82 ? -10.801 -9.974 11.415 1.00 98.00 82 LEU A O 1
ATOM 635 N N . LEU A 1 83 ? -11.038 -9.877 9.185 1.00 98.38 83 LEU A N 1
ATOM 636 C CA . LEU A 1 83 ? -10.904 -8.423 9.112 1.00 98.38 83 LEU A CA 1
ATOM 637 C C . LEU A 1 83 ? -12.092 -7.703 9.757 1.00 98.38 83 LEU A C 1
ATOM 639 O O . LEU A 1 83 ? -11.894 -6.690 10.426 1.00 98.38 83 LEU A O 1
ATOM 643 N N . HIS A 1 84 ? -13.298 -8.251 9.631 1.00 98.44 84 HIS A N 1
ATOM 644 C CA . HIS A 1 84 ? -14.484 -7.774 10.329 1.00 98.44 84 HIS A CA 1
ATOM 645 C C . HIS A 1 84 ? -14.343 -7.948 11.851 1.00 98.44 84 HIS A C 1
ATOM 647 O O . HIS A 1 84 ? -14.635 -7.022 12.608 1.00 98.44 84 HIS A O 1
ATOM 653 N N . GLY A 1 85 ? -13.817 -9.086 12.318 1.00 98.12 85 GLY A N 1
ATOM 654 C CA . GLY A 1 85 ? -13.506 -9.295 13.735 1.00 98.12 85 GLY A CA 1
ATOM 655 C C . GLY A 1 85 ? -12.483 -8.286 14.272 1.00 98.12 85 GLY A C 1
ATOM 656 O O . GLY A 1 85 ? -12.680 -7.698 15.335 1.00 98.12 85 GLY A O 1
ATOM 657 N N . LEU A 1 86 ? -11.421 -8.010 13.509 1.00 97.38 86 LEU A N 1
ATOM 658 C CA . LEU A 1 86 ? -10.417 -6.998 13.863 1.00 97.38 86 LEU A CA 1
ATOM 659 C C . LEU A 1 86 ? -11.003 -5.582 13.868 1.00 97.38 86 LEU A C 1
ATOM 661 O O . LEU A 1 86 ? -10.709 -4.792 14.766 1.00 97.38 86 LEU A O 1
ATOM 665 N N . TYR A 1 87 ? -11.869 -5.262 12.906 1.00 97.06 87 TYR A N 1
ATOM 666 C CA . TYR A 1 87 ? -12.623 -4.012 12.895 1.00 97.06 87 TYR A CA 1
ATOM 667 C C . TYR A 1 87 ? -13.458 -3.844 14.169 1.00 97.06 87 TYR A C 1
ATOM 669 O O . TYR A 1 87 ? -13.348 -2.803 14.822 1.00 97.06 87 TYR A O 1
ATOM 677 N N . ALA A 1 88 ? -14.219 -4.874 14.554 1.00 97.06 88 ALA A N 1
ATOM 678 C CA . ALA A 1 88 ? -15.031 -4.878 15.770 1.00 97.06 88 ALA A CA 1
ATOM 679 C C . ALA A 1 88 ? -14.178 -4.720 17.042 1.00 97.06 88 ALA A C 1
ATOM 681 O O . ALA A 1 88 ? -14.586 -4.034 17.978 1.00 97.06 88 ALA A O 1
ATOM 682 N N . ALA A 1 89 ? -12.960 -5.271 17.052 1.00 95.88 89 ALA A N 1
ATOM 683 C CA . ALA A 1 89 ? -11.992 -5.092 18.136 1.00 95.88 89 ALA A CA 1
ATOM 684 C C . ALA A 1 89 ? -11.345 -3.687 18.173 1.00 95.88 89 ALA A C 1
ATOM 686 O O . ALA A 1 89 ? -10.676 -3.336 19.145 1.00 95.88 89 ALA A O 1
ATOM 687 N N . GLY A 1 90 ? -11.537 -2.862 17.138 1.00 94.81 90 GLY A N 1
ATOM 688 C CA . GLY A 1 90 ? -11.067 -1.475 17.084 1.00 94.81 90 GLY A CA 1
ATOM 689 C C . GLY A 1 90 ? -9.927 -1.207 16.101 1.00 94.81 90 GLY A C 1
ATOM 690 O O . GLY A 1 90 ? -9.342 -0.120 16.141 1.00 94.81 90 GLY A O 1
ATOM 691 N N . THR A 1 91 ? -9.594 -2.147 15.212 1.00 96.12 91 THR A N 1
ATOM 692 C CA . THR A 1 91 ? -8.662 -1.894 14.105 1.00 96.12 91 THR A CA 1
ATOM 693 C C . THR A 1 91 ? -9.214 -0.822 13.163 1.00 96.12 91 THR A C 1
ATOM 695 O O . THR A 1 91 ? -10.411 -0.760 12.857 1.00 96.12 91 THR A O 1
ATOM 698 N N . LEU A 1 92 ? -8.320 0.063 12.720 1.00 95.19 92 LEU A N 1
ATOM 699 C CA . LEU A 1 92 ? -8.654 1.221 11.894 1.00 95.19 92 LEU A CA 1
ATOM 700 C C . LEU A 1 92 ? -8.363 0.987 10.412 1.00 95.19 92 LEU A C 1
ATOM 702 O O . LEU A 1 92 ? -9.110 1.462 9.559 1.00 95.19 92 LEU A O 1
ATOM 706 N N . GLU A 1 93 ? -7.283 0.268 10.110 1.00 95.88 93 GLU A N 1
ATOM 707 C CA . GLU A 1 93 ? -6.746 0.161 8.755 1.00 95.88 93 GLU A CA 1
ATOM 708 C C . GLU A 1 93 ? -6.297 -1.256 8.411 1.00 95.88 93 GLU A C 1
ATOM 710 O O . GLU A 1 93 ? -5.756 -1.981 9.250 1.00 95.88 93 GLU A O 1
ATOM 715 N N . VAL A 1 94 ? -6.428 -1.602 7.134 1.00 97.06 94 VAL A N 1
ATOM 716 C CA . VAL A 1 94 ? -5.845 -2.810 6.545 1.00 97.06 94 VAL A CA 1
ATOM 717 C C . VAL A 1 94 ? -4.969 -2.385 5.380 1.00 97.06 94 VAL A C 1
ATOM 719 O O . VAL A 1 94 ? -5.364 -1.538 4.592 1.00 97.06 94 VAL A O 1
ATOM 722 N N . ALA A 1 95 ? -3.774 -2.944 5.264 1.00 96.50 95 ALA A N 1
ATOM 723 C CA . ALA A 1 95 ? -2.896 -2.775 4.119 1.00 96.50 95 ALA A CA 1
ATOM 724 C C . ALA A 1 95 ? -2.691 -4.135 3.455 1.00 96.50 95 ALA A C 1
ATOM 726 O O . ALA A 1 95 ? -1.969 -4.991 3.974 1.00 96.50 95 ALA A O 1
ATOM 727 N N . PHE A 1 96 ? -3.339 -4.330 2.311 1.00 97.44 96 PHE A N 1
ATOM 728 C CA . PHE A 1 96 ? -3.175 -5.508 1.482 1.00 97.44 96 PHE A CA 1
ATOM 729 C C . PHE A 1 96 ? -1.827 -5.451 0.773 1.00 97.44 96 PHE A C 1
ATOM 731 O O . PHE A 1 96 ? -1.520 -4.530 0.015 1.00 97.44 96 PHE A O 1
ATOM 738 N N . GLY A 1 97 ? -1.021 -6.463 1.047 1.00 92.69 97 GLY A N 1
ATOM 739 C CA . GLY A 1 97 ? 0.185 -6.792 0.313 1.00 92.69 97 GLY A CA 1
ATOM 740 C C . GLY A 1 97 ? 0.223 -8.298 0.127 1.00 92.69 97 GLY A C 1
ATOM 741 O O . GLY A 1 97 ? -0.789 -8.990 0.253 1.00 92.69 97 GLY A O 1
ATOM 742 N N . GLY A 1 98 ? 1.394 -8.840 -0.154 1.00 86.38 98 GLY A N 1
ATOM 743 C CA . GLY A 1 98 ? 1.427 -10.227 -0.583 1.00 86.38 98 GLY A CA 1
ATOM 744 C C . GLY A 1 98 ? 2.573 -10.487 -1.526 1.00 86.38 98 GLY A C 1
ATOM 745 O O . GLY A 1 98 ? 3.569 -9.759 -1.535 1.00 86.38 98 GLY A O 1
ATOM 746 N N . GLY A 1 99 ? 2.339 -11.464 -2.385 1.00 90.38 99 GLY A N 1
ATOM 747 C CA . GLY A 1 99 ? 2.654 -11.263 -3.789 1.00 90.38 99 GLY A CA 1
ATOM 748 C C . GLY A 1 99 ? 1.865 -10.068 -4.341 1.00 90.38 99 GLY A C 1
ATOM 749 O O . GLY A 1 99 ? 1.980 -8.952 -3.839 1.00 90.38 99 GLY A O 1
ATOM 750 N N . GLU A 1 100 ? 1.028 -10.300 -5.342 1.00 94.88 100 GLU A N 1
ATOM 751 C CA . GLU A 1 100 ? 0.192 -9.270 -5.954 1.00 94.88 100 GLU A CA 1
ATOM 752 C C . GLU A 1 100 ? -1.263 -9.423 -5.480 1.00 94.88 100 GLU A C 1
ATOM 754 O O . GLU A 1 100 ? -1.934 -10.373 -5.892 1.00 94.88 100 GLU A O 1
ATOM 759 N N . PRO A 1 101 ? -1.788 -8.522 -4.624 1.00 95.81 101 PRO A N 1
ATOM 760 C CA . PRO A 1 101 ? -3.154 -8.641 -4.112 1.00 95.81 101 PRO A CA 1
ATOM 761 C C . PRO A 1 101 ? -4.215 -8.653 -5.213 1.00 95.81 101 PRO A C 1
ATOM 763 O O . PRO A 1 101 ? -5.225 -9.332 -5.063 1.00 95.81 101 PRO A O 1
ATOM 766 N N . LEU A 1 102 ? -3.968 -7.985 -6.346 1.00 96.94 102 LEU A N 1
ATOM 767 C CA . LEU A 1 102 ? -4.883 -7.987 -7.492 1.00 96.94 102 LEU A CA 1
ATOM 768 C C . LEU A 1 102 ? -4.953 -9.344 -8.227 1.00 96.94 102 LEU A C 1
ATOM 770 O O . LEU A 1 102 ? -5.769 -9.502 -9.129 1.00 96.94 102 LEU A O 1
ATOM 774 N N . LEU A 1 103 ? -4.129 -10.332 -7.851 1.00 95.38 103 LEU A N 1
ATOM 775 C CA . LEU A 1 103 ? -4.252 -11.729 -8.295 1.00 95.38 103 LEU A CA 1
ATOM 776 C C . LEU A 1 103 ? -5.076 -12.600 -7.334 1.00 95.38 103 LEU A C 1
ATOM 778 O O . LEU A 1 103 ? -5.313 -13.773 -7.623 1.00 95.38 103 LEU A O 1
ATOM 782 N N . PHE A 1 104 ? -5.488 -12.076 -6.179 1.00 95.75 104 PHE A N 1
ATOM 783 C CA . PHE A 1 104 ? -6.353 -12.810 -5.264 1.00 95.75 104 PHE A CA 1
ATOM 784 C C . PHE A 1 104 ? -7.755 -12.965 -5.871 1.00 95.75 104 PHE A C 1
ATOM 786 O O . PHE A 1 104 ? -8.420 -11.982 -6.207 1.00 95.75 104 PHE A O 1
ATOM 793 N N . LYS A 1 105 ? -8.216 -14.214 -6.016 1.00 94.69 105 LYS A N 1
ATOM 794 C CA . LYS A 1 105 ? -9.545 -14.510 -6.563 1.00 94.69 105 LYS A CA 1
ATOM 795 C C . LYS A 1 105 ? -10.618 -13.929 -5.636 1.00 94.69 105 LYS A C 1
ATOM 797 O O . LYS A 1 105 ? -10.681 -14.301 -4.471 1.00 94.69 105 LYS A O 1
ATOM 802 N N . GLY A 1 106 ? -11.452 -13.037 -6.170 1.00 96.19 106 GLY A N 1
ATOM 803 C CA . GLY A 1 106 ? -12.486 -12.345 -5.393 1.00 96.19 106 GLY A CA 1
ATOM 804 C C . GLY A 1 106 ? -11.981 -11.122 -4.619 1.00 96.19 106 GLY A C 1
ATOM 805 O O . GLY A 1 106 ? -12.633 -10.688 -3.678 1.00 96.19 106 GLY A O 1
ATOM 806 N N . PHE A 1 107 ? -10.835 -10.530 -4.984 1.00 97.56 107 PHE A N 1
ATOM 807 C CA . PHE A 1 107 ? -10.336 -9.332 -4.293 1.00 97.56 107 PHE A CA 1
ATOM 808 C C . PHE A 1 107 ? -11.335 -8.165 -4.305 1.00 97.56 107 PHE A C 1
ATOM 810 O O . PHE A 1 107 ? -11.551 -7.543 -3.267 1.00 97.56 107 PHE A O 1
ATOM 817 N N . ALA A 1 108 ? -11.979 -7.895 -5.445 1.00 97.69 108 ALA A N 1
ATOM 818 C CA . ALA A 1 108 ? -12.995 -6.845 -5.536 1.00 97.69 108 ALA A CA 1
ATOM 819 C C . ALA A 1 108 ? -14.216 -7.139 -4.650 1.00 97.69 108 ALA A C 1
ATOM 821 O O . ALA A 1 108 ? -14.674 -6.253 -3.936 1.00 97.69 108 ALA A O 1
ATOM 822 N N . GLU A 1 109 ? -14.674 -8.392 -4.626 1.00 98.12 109 GLU A N 1
ATOM 823 C CA . GLU A 1 109 ? -15.759 -8.850 -3.751 1.00 98.12 109 GLU A CA 1
ATOM 824 C C . GLU A 1 109 ? -15.412 -8.641 -2.269 1.00 98.12 109 GLU A C 1
ATOM 826 O O . GLU A 1 109 ? -16.203 -8.071 -1.520 1.00 98.12 109 GLU A O 1
ATOM 831 N N . LEU A 1 110 ? -14.197 -9.018 -1.850 1.00 98.38 110 LEU A N 1
ATOM 832 C CA . LEU A 1 110 ? -13.719 -8.789 -0.485 1.00 98.38 110 LEU A CA 1
ATOM 833 C C . LEU A 1 110 ? -13.712 -7.295 -0.127 1.00 98.38 110 LEU A C 1
ATOM 835 O O . LEU A 1 110 ? -14.166 -6.925 0.954 1.00 98.38 110 LEU A O 1
ATOM 839 N N . VAL A 1 111 ? -13.205 -6.437 -1.019 1.00 98.25 111 VAL A N 1
ATOM 840 C CA . VAL A 1 111 ? -13.169 -4.980 -0.809 1.00 98.25 111 VAL A CA 1
ATOM 841 C C . VAL A 1 111 ? -14.583 -4.421 -0.652 1.00 98.25 111 VAL A C 1
ATOM 843 O O . VAL A 1 111 ? -14.847 -3.740 0.338 1.00 98.25 111 VAL A O 1
ATOM 846 N N . GLN A 1 112 ? -15.500 -4.769 -1.557 1.00 97.62 112 GLN A N 1
ATOM 847 C CA . GLN A 1 112 ? -16.897 -4.329 -1.500 1.00 97.62 112 GLN A CA 1
ATOM 848 C C . GLN A 1 112 ? -17.582 -4.791 -0.208 1.00 97.62 112 GLN A C 1
ATOM 850 O O . GLN A 1 112 ? -18.226 -3.994 0.476 1.00 97.62 112 GLN A O 1
ATOM 855 N N . ARG A 1 113 ? -17.394 -6.058 0.182 1.00 97.88 113 ARG A N 1
ATOM 856 C CA . ARG A 1 113 ? -17.966 -6.607 1.416 1.00 97.88 113 ARG A CA 1
ATOM 857 C C . ARG A 1 113 ? -17.419 -5.887 2.651 1.00 97.88 113 ARG A C 1
ATOM 859 O O . ARG A 1 113 ? -18.180 -5.520 3.541 1.00 97.88 113 ARG A O 1
ATOM 866 N N . LEU A 1 114 ? -16.115 -5.616 2.709 1.00 98.00 114 LEU A N 1
ATOM 867 C CA . LEU A 1 114 ? -15.525 -4.858 3.816 1.00 98.00 114 LEU A CA 1
ATOM 868 C C . LEU A 1 114 ? -16.052 -3.423 3.883 1.00 98.00 114 LEU A C 1
ATOM 870 O O . LEU A 1 114 ? -16.334 -2.955 4.981 1.00 98.00 114 LEU A O 1
ATOM 874 N N . GLN A 1 115 ? -16.229 -2.741 2.752 1.00 96.00 115 GLN A N 1
ATOM 875 C CA . GLN A 1 115 ? -16.816 -1.396 2.731 1.00 96.00 115 GLN A CA 1
ATOM 876 C C . GLN A 1 115 ? -18.276 -1.377 3.188 1.00 96.00 115 GLN A C 1
ATOM 878 O O . GLN A 1 115 ? -18.692 -0.440 3.859 1.00 96.00 115 GLN A O 1
ATOM 883 N N . ALA A 1 116 ? -19.056 -2.395 2.819 1.00 96.69 116 ALA A N 1
ATOM 884 C CA . ALA A 1 116 ? -20.467 -2.476 3.183 1.00 96.69 116 ALA A CA 1
ATOM 885 C C . ALA A 1 116 ? -20.679 -2.727 4.686 1.00 96.69 116 ALA A C 1
ATOM 887 O O . ALA A 1 116 ? -21.706 -2.336 5.236 1.00 96.69 116 ALA A O 1
ATOM 888 N N . HIS A 1 117 ? -19.720 -3.379 5.351 1.00 97.38 117 HIS A N 1
ATOM 889 C CA . HIS A 1 117 ? -19.862 -3.818 6.742 1.00 97.38 117 HIS A CA 1
ATOM 890 C C . HIS A 1 117 ? -18.916 -3.124 7.730 1.00 97.38 117 HIS A C 1
ATOM 892 O O . HIS A 1 117 ? -19.044 -3.329 8.937 1.00 97.38 117 HIS A O 1
ATOM 898 N N . THR A 1 118 ? -17.949 -2.330 7.262 1.00 95.94 118 THR A N 1
ATOM 899 C CA . THR A 1 118 ? -16.929 -1.720 8.124 1.00 95.94 118 THR A CA 1
ATOM 900 C C . THR A 1 118 ? -16.502 -0.336 7.641 1.00 95.94 118 THR A C 1
ATOM 902 O O . THR A 1 118 ? -16.456 -0.067 6.446 1.00 95.94 118 THR A O 1
ATOM 905 N N . ASP A 1 119 ? -16.038 0.493 8.578 1.00 93.44 119 ASP A N 1
ATOM 906 C CA . ASP A 1 119 ? -15.298 1.731 8.293 1.00 93.44 119 ASP A CA 1
ATOM 907 C C . ASP A 1 119 ? -13.771 1.509 8.329 1.00 93.44 119 ASP A C 1
ATOM 909 O O . ASP A 1 119 ? -13.007 2.337 8.852 1.00 93.44 119 ASP A O 1
ATOM 913 N N . LEU A 1 120 ? -13.295 0.345 7.872 1.00 95.56 120 LEU A N 1
ATOM 914 C CA . LEU A 1 120 ? -11.861 0.109 7.705 1.00 95.56 120 LEU A CA 1
ATOM 915 C C . LEU A 1 120 ? -11.333 0.950 6.542 1.00 95.56 120 LEU A C 1
ATOM 917 O O . LEU A 1 120 ? -11.851 0.903 5.430 1.00 95.56 120 LEU A O 1
ATOM 921 N N . ALA A 1 121 ? -10.235 1.669 6.765 1.00 96.06 121 ALA A N 1
ATOM 922 C CA . ALA A 1 121 ? -9.484 2.238 5.653 1.00 96.06 121 ALA A CA 1
ATOM 923 C C . ALA A 1 121 ? -8.634 1.135 5.005 1.00 96.06 121 ALA A C 1
ATOM 925 O O . ALA A 1 121 ? -7.646 0.661 5.576 1.00 96.06 121 ALA A O 1
ATOM 926 N N . LEU A 1 122 ? -9.059 0.709 3.816 1.00 97.12 122 LEU A N 1
ATOM 927 C CA . LEU A 1 122 ? -8.419 -0.351 3.045 1.00 97.12 122 LEU A CA 1
ATOM 928 C C . LEU A 1 122 ? -7.325 0.237 2.156 1.00 97.12 122 LEU A C 1
ATOM 930 O O . LEU A 1 122 ? -7.582 1.051 1.281 1.00 97.12 122 LEU A O 1
ATOM 934 N N . ASN A 1 123 ? -6.090 -0.183 2.354 1.00 96.88 123 ASN A N 1
ATOM 935 C CA . ASN A 1 123 ? -4.932 0.250 1.589 1.00 96.88 123 ASN A CA 1
ATOM 936 C C . ASN A 1 123 ? -4.396 -0.932 0.779 1.00 96.88 123 ASN A C 1
ATOM 938 O O . ASN A 1 123 ? -4.518 -2.083 1.192 1.00 96.88 123 ASN A O 1
ATOM 942 N N . LEU A 1 124 ? -3.770 -0.655 -0.357 1.00 96.38 124 LEU A N 1
ATOM 943 C CA . LEU A 1 124 ? -3.243 -1.667 -1.268 1.00 96.38 124 LEU A CA 1
ATOM 944 C C . LEU A 1 124 ? -1.809 -1.314 -1.653 1.00 96.38 124 LEU A C 1
ATOM 946 O O . LEU A 1 124 ? -1.540 -0.167 -1.982 1.00 96.38 124 LEU A O 1
ATOM 950 N N . THR A 1 125 ? -0.898 -2.283 -1.655 1.00 97.31 125 THR A N 1
ATOM 951 C CA . THR A 1 125 ? 0.387 -2.182 -2.363 1.00 97.31 125 THR A CA 1
ATOM 952 C C . THR A 1 125 ? 0.375 -3.137 -3.550 1.00 97.31 125 THR A C 1
ATOM 954 O O . THR A 1 125 ? 0.130 -4.326 -3.366 1.00 97.31 125 THR A O 1
ATOM 957 N N . THR A 1 126 ? 0.632 -2.620 -4.750 1.00 97.75 126 THR A N 1
ATOM 958 C CA . THR A 1 126 ? 0.573 -3.371 -6.013 1.00 97.75 126 THR A CA 1
ATOM 959 C C . THR A 1 126 ? 1.810 -3.100 -6.866 1.00 97.75 126 THR A C 1
ATOM 961 O O . THR A 1 126 ? 2.407 -2.025 -6.789 1.00 97.75 126 THR A O 1
ATOM 964 N N . ASN A 1 127 ? 2.187 -4.069 -7.695 1.00 96.50 127 ASN A N 1
ATOM 965 C CA . ASN A 1 127 ? 3.181 -3.901 -8.751 1.00 96.50 127 ASN A CA 1
ATOM 966 C C . ASN A 1 127 ? 2.623 -3.190 -10.000 1.00 96.50 127 ASN A C 1
ATOM 968 O O . ASN A 1 127 ? 3.367 -2.913 -10.934 1.00 96.50 127 ASN A O 1
ATOM 972 N N . GLY A 1 128 ? 1.316 -2.910 -10.043 1.00 97.38 128 GLY A N 1
ATOM 973 C CA . GLY A 1 128 ? 0.691 -2.108 -11.095 1.00 97.38 128 GLY A CA 1
ATOM 974 C C . GLY A 1 128 ? 0.314 -2.860 -12.375 1.00 97.38 128 GLY A C 1
ATOM 975 O O . GLY A 1 128 ? -0.488 -2.355 -13.164 1.00 97.38 128 GLY A O 1
ATOM 976 N N . SER A 1 129 ? 0.814 -4.081 -12.578 1.00 96.12 129 SER A N 1
ATOM 977 C CA . SER A 1 129 ? 0.608 -4.857 -13.815 1.00 96.12 129 SER A CA 1
ATOM 978 C C . SER A 1 129 ? -0.858 -5.188 -14.116 1.00 96.12 129 SER A C 1
ATOM 980 O O . SER A 1 129 ? -1.240 -5.321 -15.274 1.00 96.12 129 SER A O 1
ATOM 982 N N . ARG A 1 130 ? -1.694 -5.308 -13.076 1.00 96.88 130 ARG A N 1
ATOM 983 C CA . ARG A 1 130 ? -3.129 -5.609 -13.193 1.00 96.88 130 ARG A CA 1
ATOM 984 C C . ARG A 1 130 ? -4.027 -4.381 -13.124 1.00 96.88 130 ARG A C 1
ATOM 986 O O . ARG A 1 130 ? -5.233 -4.523 -13.276 1.00 96.88 130 ARG A O 1
ATOM 993 N N . VAL A 1 131 ? -3.475 -3.187 -12.902 1.00 97.62 131 VAL A N 1
ATOM 994 C CA . VAL A 1 131 ? -4.280 -1.960 -12.861 1.00 97.62 131 VAL A CA 1
ATOM 995 C C . VAL A 1 131 ? -4.931 -1.759 -14.226 1.00 97.62 131 VAL A C 1
ATOM 997 O O . VAL A 1 131 ? -4.236 -1.646 -15.227 1.00 97.62 131 VAL A O 1
ATOM 1000 N N . SER A 1 132 ? -6.255 -1.698 -14.276 1.00 97.62 132 SER A N 1
ATOM 1001 C CA . SER A 1 132 ? -7.035 -1.396 -15.477 1.00 97.62 132 SER A CA 1
ATOM 1002 C C . SER A 1 132 ? -8.269 -0.589 -15.085 1.00 97.62 132 SER A C 1
ATOM 1004 O O . SER A 1 132 ? -8.653 -0.580 -13.913 1.00 97.62 132 SER A O 1
ATOM 1006 N N . HIS A 1 133 ? -8.897 0.091 -16.049 1.00 97.06 133 HIS A N 1
ATOM 1007 C CA . HIS A 1 133 ? -10.139 0.826 -15.792 1.00 97.06 133 HIS A CA 1
ATOM 1008 C C . HIS A 1 133 ? -11.236 -0.087 -15.234 1.00 97.06 133 HIS A C 1
ATOM 1010 O O . HIS A 1 133 ? -11.830 0.250 -14.215 1.00 97.06 133 HIS A O 1
ATOM 1016 N N . GLU A 1 134 ? -11.441 -1.256 -15.844 1.00 97.06 134 GLU A N 1
ATOM 1017 C CA . GLU A 1 134 ? -12.437 -2.245 -15.417 1.00 97.06 134 GLU A CA 1
ATOM 1018 C C . GLU A 1 134 ? -12.194 -2.716 -13.977 1.00 97.06 134 GLU A C 1
ATOM 1020 O O . GLU A 1 134 ? -13.093 -2.660 -13.136 1.00 97.06 134 GLU A O 1
ATOM 1025 N N . LEU A 1 135 ? -10.955 -3.107 -13.655 1.00 96.75 135 LEU A N 1
ATOM 1026 C CA . LEU A 1 135 ? -10.629 -3.571 -12.311 1.00 96.75 135 LEU A CA 1
ATOM 1027 C C . LEU A 1 135 ? -10.837 -2.456 -11.285 1.00 96.75 135 LEU A C 1
ATOM 1029 O O . LEU A 1 135 ? -11.415 -2.694 -10.229 1.00 96.75 135 LEU A O 1
ATOM 1033 N N . TRP A 1 136 ? -10.402 -1.232 -11.584 1.00 96.50 136 TRP A N 1
ATOM 1034 C CA . TRP A 1 136 ? -10.530 -0.130 -10.634 1.00 96.50 136 TRP A CA 1
ATOM 1035 C C . TRP A 1 136 ? -11.980 0.331 -10.442 1.00 96.50 136 TRP A C 1
ATOM 1037 O O . TRP A 1 136 ? -12.363 0.680 -9.327 1.00 96.50 136 TRP A O 1
ATOM 1047 N N . GLN A 1 137 ? -12.806 0.258 -11.490 1.00 95.69 137 GLN A N 1
ATOM 1048 C CA . GLN A 1 137 ? -14.255 0.457 -11.392 1.00 95.69 137 GLN A CA 1
ATOM 1049 C C . GLN A 1 137 ? -14.909 -0.614 -10.512 1.00 95.69 137 GLN A C 1
ATOM 1051 O O . GLN A 1 137 ? -15.741 -0.281 -9.668 1.00 95.69 137 GLN A O 1
ATOM 1056 N N . SER A 1 138 ? -14.488 -1.880 -10.636 1.00 95.81 138 SER A N 1
ATOM 1057 C CA . SER A 1 138 ? -15.002 -2.975 -9.799 1.00 95.81 138 SER A CA 1
ATOM 1058 C C . SER A 1 138 ? -14.709 -2.785 -8.305 1.00 95.81 138 SER A C 1
ATOM 1060 O O . SER A 1 138 ? -15.442 -3.297 -7.468 1.00 95.81 138 SER A O 1
ATOM 1062 N N . LEU A 1 139 ? -13.685 -2.005 -7.943 1.00 95.62 139 LEU A N 1
ATOM 1063 C CA . LEU A 1 139 ? -13.357 -1.701 -6.547 1.00 95.62 139 LEU A CA 1
ATOM 1064 C C . LEU A 1 139 ? -14.238 -0.598 -5.939 1.00 95.62 139 LEU A C 1
ATOM 1066 O O . LEU A 1 139 ? -14.131 -0.360 -4.740 1.00 95.62 139 LEU A O 1
ATOM 1070 N N . GLN A 1 140 ? -15.060 0.098 -6.737 1.00 89.69 140 GLN A N 1
ATOM 1071 C CA . GLN A 1 140 ? -16.040 1.106 -6.294 1.00 89.69 140 GLN A CA 1
ATOM 1072 C C . GLN A 1 140 ? -15.495 2.129 -5.274 1.00 89.69 140 GLN A C 1
ATOM 1074 O O . GLN A 1 140 ? -16.155 2.501 -4.304 1.00 89.69 140 GLN A O 1
ATOM 1079 N N . GLY A 1 141 ? -14.253 2.582 -5.471 1.00 88.62 141 GLY A N 1
ATOM 1080 C CA . GLY A 1 141 ? -13.611 3.558 -4.584 1.00 88.62 141 GLY A CA 1
ATOM 1081 C C . GLY A 1 141 ? -13.239 3.028 -3.190 1.00 88.62 141 GLY A C 1
ATOM 1082 O O . GLY A 1 141 ? -12.894 3.817 -2.312 1.00 88.62 141 GLY A O 1
ATOM 1083 N N . GLY A 1 142 ? -13.277 1.711 -2.970 1.00 93.88 142 GLY A N 1
ATOM 1084 C CA . GLY A 1 142 ? -12.971 1.095 -1.678 1.00 93.88 142 GLY A CA 1
ATOM 1085 C C . GLY A 1 142 ? -11.523 1.062 -1.275 1.00 93.88 142 GLY A C 1
ATOM 1086 O O . GLY A 1 142 ? -11.218 0.906 -0.094 1.00 93.88 142 GLY A O 1
ATOM 1087 N N . ILE A 1 143 ? -10.619 1.267 -2.228 1.00 96.25 143 ILE A N 1
ATOM 1088 C CA . ILE A 1 143 ? -9.212 1.435 -1.911 1.00 96.25 143 ILE A CA 1
ATOM 1089 C C . ILE A 1 143 ? -8.973 2.871 -1.484 1.00 96.25 143 ILE A C 1
ATOM 1091 O O . ILE A 1 143 ? -9.045 3.827 -2.254 1.00 96.25 143 ILE A O 1
ATOM 1095 N N . ARG A 1 144 ? -8.601 3.015 -0.224 1.00 94.38 144 ARG A N 1
ATOM 1096 C CA . ARG A 1 144 ? -8.332 4.289 0.399 1.00 94.38 144 ARG A CA 1
ATOM 1097 C C . ARG A 1 144 ? -7.006 4.897 -0.040 1.00 94.38 144 ARG A C 1
ATOM 1099 O O . ARG A 1 144 ? -6.962 6.090 -0.342 1.00 94.38 144 ARG A O 1
ATOM 1106 N N . MET A 1 145 ? -5.945 4.099 -0.068 1.00 94.50 145 MET A N 1
ATOM 1107 C CA . MET A 1 145 ? -4.635 4.467 -0.607 1.00 94.50 145 MET A CA 1
ATOM 1108 C C . MET A 1 145 ? -4.079 3.293 -1.406 1.00 94.50 145 MET A C 1
ATOM 1110 O O . MET A 1 145 ? -3.911 2.199 -0.866 1.00 94.50 145 MET A O 1
ATOM 1114 N N . ALA A 1 146 ? -3.750 3.537 -2.671 1.00 97.50 146 ALA A N 1
ATOM 1115 C CA . ALA A 1 146 ? -2.982 2.606 -3.486 1.00 97.50 146 ALA A CA 1
ATOM 1116 C C . ALA A 1 146 ? -1.498 2.997 -3.462 1.00 97.50 146 ALA A C 1
ATOM 1118 O O . ALA A 1 146 ? -1.146 4.157 -3.639 1.00 97.50 146 ALA A O 1
ATOM 1119 N N . ARG A 1 147 ? -0.603 2.043 -3.232 1.00 97.50 147 ARG A N 1
ATOM 1120 C CA . ARG A 1 147 ? 0.844 2.244 -3.291 1.00 97.50 147 ARG A CA 1
ATOM 1121 C C . ARG A 1 147 ? 1.404 1.449 -4.458 1.00 97.50 147 ARG A C 1
ATOM 1123 O O . ARG A 1 147 ? 1.293 0.225 -4.469 1.00 97.50 147 ARG A O 1
ATOM 1130 N N . LEU A 1 148 ? 1.997 2.143 -5.421 1.00 98.38 148 LEU A N 1
ATOM 1131 C CA . LEU A 1 148 ? 2.670 1.525 -6.555 1.00 98.38 148 LEU A CA 1
ATOM 1132 C C . LEU A 1 148 ? 4.114 1.195 -6.184 1.00 98.38 148 LEU A C 1
ATOM 1134 O O . LEU A 1 148 ? 4.881 2.097 -5.860 1.00 98.38 148 LEU A O 1
ATOM 1138 N N . SER A 1 149 ? 4.501 -0.074 -6.237 1.00 97.00 149 SER A N 1
ATOM 1139 C CA . SER A 1 149 ? 5.918 -0.444 -6.188 1.00 97.00 149 SER A CA 1
ATOM 1140 C C . SER A 1 149 ? 6.560 -0.185 -7.547 1.00 97.00 149 SER A C 1
ATOM 1142 O O . SER A 1 149 ? 6.078 -0.700 -8.551 1.00 97.00 149 SER A O 1
ATOM 1144 N N . ILE A 1 150 ? 7.625 0.617 -7.568 1.00 96.50 150 ILE A N 1
ATOM 1145 C CA . ILE A 1 150 ? 8.315 1.013 -8.797 1.00 96.50 150 ILE A CA 1
ATOM 1146 C C . ILE A 1 150 ? 9.431 0.020 -9.123 1.00 96.50 150 ILE A C 1
ATOM 1148 O O . ILE A 1 150 ? 10.297 -0.275 -8.299 1.00 96.50 150 ILE A O 1
ATOM 1152 N N . TYR A 1 151 ? 9.403 -0.447 -10.363 1.00 92.56 151 TYR A N 1
ATOM 1153 C CA . TYR A 1 151 ? 10.393 -1.291 -11.027 1.00 92.56 151 TYR A CA 1
ATOM 1154 C C . TYR A 1 151 ? 10.787 -0.647 -12.366 1.00 92.56 151 TYR A 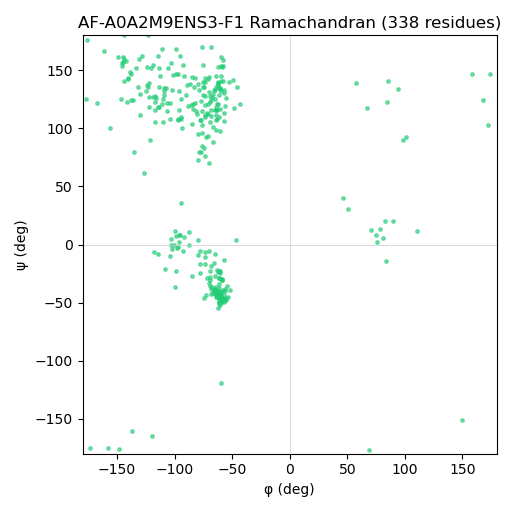C 1
ATOM 1156 O O . TYR A 1 151 ? 10.004 0.159 -12.875 1.00 92.56 151 TYR A O 1
ATOM 1164 N N . PRO A 1 152 ? 11.919 -1.034 -12.986 1.00 88.88 152 PRO A N 1
ATOM 1165 C CA . PRO A 1 152 ? 12.341 -0.481 -14.278 1.00 88.88 152 PRO A CA 1
ATOM 1166 C C . PRO A 1 152 ? 11.263 -0.532 -15.375 1.00 88.88 152 PRO A C 1
ATOM 1168 O O . PRO A 1 152 ? 11.085 0.435 -16.098 1.00 88.88 152 PRO A O 1
ATOM 1171 N N . GLU A 1 153 ? 10.490 -1.619 -15.434 1.00 89.12 153 GLU A N 1
ATOM 1172 C CA . GLU A 1 153 ? 9.432 -1.850 -16.438 1.00 89.12 153 GLU A CA 1
ATOM 1173 C C . GLU A 1 153 ? 8.059 -1.266 -16.039 1.00 89.12 153 GLU A C 1
ATOM 1175 O O . GLU A 1 153 ? 7.023 -1.615 -16.606 1.00 89.12 153 GLU A O 1
ATOM 1180 N N . THR A 1 154 ? 7.994 -0.440 -14.990 1.00 94.94 154 THR A N 1
ATOM 1181 C CA . THR A 1 154 ? 6.704 0.070 -14.502 1.00 94.94 154 THR A CA 1
ATOM 1182 C C . THR A 1 154 ? 6.183 1.168 -15.415 1.00 94.94 154 THR A C 1
ATOM 1184 O O . THR A 1 154 ? 6.732 2.263 -15.451 1.00 94.94 154 THR A O 1
ATOM 1187 N N . ASP A 1 155 ? 5.056 0.915 -16.076 1.00 96.75 155 ASP A N 1
ATOM 1188 C CA . ASP A 1 155 ? 4.335 1.929 -16.849 1.00 96.75 155 ASP A CA 1
ATOM 1189 C C . ASP A 1 155 ? 3.536 2.868 -15.923 1.00 96.75 155 ASP A C 1
ATOM 1191 O O . ASP A 1 155 ? 2.327 2.711 -15.705 1.00 96.75 155 ASP A O 1
ATOM 1195 N N . ILE A 1 156 ? 4.246 3.831 -15.327 1.00 98.12 156 ILE A N 1
ATOM 1196 C CA . ILE A 1 156 ? 3.695 4.824 -14.392 1.00 98.12 156 ILE A CA 1
ATOM 1197 C C . ILE A 1 156 ? 2.603 5.654 -15.073 1.00 98.12 156 ILE A C 1
ATOM 1199 O O . ILE A 1 156 ? 1.558 5.909 -14.469 1.00 98.12 156 ILE A O 1
ATOM 1203 N N . ALA A 1 157 ? 2.818 6.055 -16.328 1.00 97.62 157 ALA A N 1
ATOM 1204 C CA . ALA A 1 157 ? 1.901 6.915 -17.065 1.00 97.62 157 ALA A CA 1
ATOM 1205 C C . ALA A 1 157 ? 0.524 6.259 -17.237 1.00 97.62 157 ALA A C 1
ATOM 1207 O O . ALA A 1 157 ? -0.491 6.857 -16.871 1.00 97.62 157 ALA A O 1
ATOM 1208 N N . ARG A 1 158 ? 0.480 5.012 -17.718 1.00 97.69 158 ARG A N 1
ATOM 1209 C CA . ARG A 1 158 ? -0.770 4.259 -17.890 1.00 97.69 158 ARG A CA 1
ATOM 1210 C C . ARG A 1 158 ? -1.503 4.049 -16.567 1.00 97.69 158 ARG A C 1
ATOM 1212 O O . ARG A 1 158 ? -2.718 4.230 -16.500 1.00 97.69 158 ARG A O 1
ATOM 1219 N N . ILE A 1 159 ? -0.781 3.674 -15.510 1.00 98.31 159 ILE A N 1
ATOM 1220 C CA . ILE A 1 159 ? -1.367 3.439 -14.179 1.00 98.31 159 ILE A CA 1
ATOM 1221 C C . ILE A 1 159 ? -1.966 4.734 -13.620 1.00 98.31 159 ILE A C 1
ATOM 1223 O O . ILE A 1 159 ? -3.099 4.735 -13.133 1.00 98.31 159 ILE A O 1
ATOM 1227 N N . ALA A 1 160 ? -1.233 5.843 -13.734 1.00 98.06 160 ALA A N 1
ATOM 1228 C CA . ALA A 1 160 ? -1.686 7.143 -13.267 1.00 98.06 160 ALA A CA 1
ATOM 1229 C C . ALA A 1 160 ? -2.960 7.603 -13.985 1.00 98.06 160 ALA A C 1
ATOM 1231 O O . ALA A 1 160 ? -3.858 8.110 -13.320 1.00 98.06 160 ALA A O 1
ATOM 1232 N N . VAL A 1 161 ? -3.092 7.374 -15.298 1.00 98.12 161 VAL A N 1
ATOM 1233 C CA . VAL A 1 161 ? -4.321 7.694 -16.052 1.00 98.12 161 VAL A CA 1
ATOM 1234 C C . VAL A 1 161 ? -5.537 6.961 -15.475 1.00 98.12 161 VAL A C 1
ATOM 1236 O O . VAL A 1 161 ? -6.570 7.586 -15.221 1.00 98.12 161 VAL A O 1
ATOM 1239 N N . VAL A 1 162 ? -5.411 5.659 -15.196 1.00 97.94 162 VAL A N 1
ATOM 1240 C CA . VAL A 1 162 ? -6.495 4.865 -14.589 1.00 97.94 162 VAL A CA 1
ATOM 1241 C C . VAL A 1 162 ? -6.884 5.428 -13.220 1.00 97.94 162 VAL A C 1
ATOM 1243 O O . VAL A 1 162 ? -8.066 5.635 -12.936 1.00 97.94 162 VAL A O 1
ATOM 1246 N N . TRP A 1 163 ? -5.896 5.705 -12.370 1.00 97.69 163 TRP A N 1
ATOM 1247 C CA . TRP A 1 163 ? -6.130 6.210 -11.018 1.00 97.69 163 TRP A CA 1
ATOM 1248 C C . TRP A 1 163 ? -6.683 7.632 -10.990 1.00 97.69 163 TRP A C 1
ATOM 1250 O O . TRP A 1 163 ? -7.587 7.906 -10.202 1.00 97.69 163 TRP A O 1
ATOM 1260 N N . GLN A 1 164 ? -6.227 8.515 -11.876 1.00 95.88 164 GLN A N 1
ATOM 1261 C CA . GLN A 1 164 ? -6.770 9.865 -12.018 1.00 95.88 164 GLN A CA 1
ATOM 1262 C C . GLN A 1 164 ? -8.239 9.834 -12.450 1.00 95.88 164 GLN A C 1
ATOM 1264 O O . GLN A 1 164 ? -9.062 10.512 -11.834 1.00 95.88 164 GLN A O 1
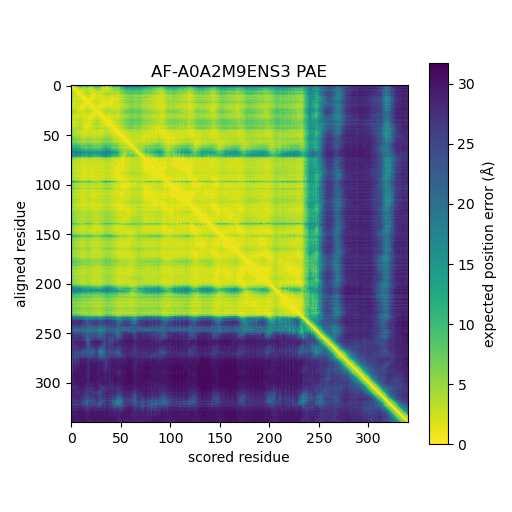ATOM 1269 N N . ALA A 1 165 ? -8.593 8.992 -13.429 1.00 95.56 165 ALA A N 1
ATOM 1270 C CA . ALA A 1 165 ? -9.975 8.839 -13.886 1.00 95.56 165 ALA A CA 1
ATOM 1271 C C . ALA A 1 165 ? -10.929 8.400 -12.759 1.00 95.56 165 ALA A C 1
ATOM 1273 O O . ALA A 1 165 ? -12.099 8.774 -12.754 1.00 95.56 165 ALA A O 1
ATOM 1274 N N . GLN A 1 166 ? -10.423 7.641 -11.783 1.00 94.50 166 GLN A N 1
ATOM 1275 C CA . GLN A 1 166 ? -11.183 7.171 -10.620 1.00 94.50 166 GLN A CA 1
ATOM 1276 C C . GLN A 1 166 ? -10.964 8.018 -9.356 1.00 94.50 166 GLN A C 1
ATOM 1278 O O . GLN A 1 166 ? -11.424 7.643 -8.280 1.00 94.50 166 GLN A O 1
ATOM 1283 N N . LYS A 1 167 ? -10.247 9.150 -9.454 1.00 94.69 167 LYS A N 1
ATOM 1284 C CA . LYS A 1 167 ? -9.854 9.998 -8.310 1.00 94.69 167 LYS A CA 1
ATOM 1285 C C . LYS A 1 167 ? -9.179 9.202 -7.178 1.00 94.69 167 LYS A C 1
ATOM 1287 O O . LYS A 1 167 ? -9.276 9.556 -6.001 1.00 94.69 167 LYS A O 1
ATOM 1292 N N . GLN A 1 168 ? -8.488 8.119 -7.530 1.00 96.56 168 GLN A N 1
ATOM 1293 C CA . GLN A 1 168 ? -7.809 7.248 -6.587 1.00 96.56 168 GLN A CA 1
ATOM 1294 C C . GLN A 1 168 ? -6.638 7.989 -5.951 1.00 96.56 168 GLN A C 1
ATOM 1296 O O . GLN A 1 168 ? -5.739 8.487 -6.628 1.00 96.56 168 GLN A O 1
ATOM 1301 N N . ARG A 1 169 ? -6.599 7.994 -4.619 1.00 95.25 169 ARG A N 1
ATOM 1302 C CA . ARG A 1 169 ? -5.420 8.457 -3.889 1.00 95.25 169 ARG A CA 1
ATOM 1303 C C . ARG A 1 169 ? -4.320 7.416 -3.986 1.00 95.25 169 ARG A C 1
ATOM 1305 O O . ARG A 1 169 ? -4.558 6.249 -3.655 1.00 95.25 169 ARG A O 1
ATOM 1312 N N . TRP A 1 170 ? -3.133 7.843 -4.396 1.00 97.50 170 TRP A N 1
ATOM 1313 C CA . TRP A 1 170 ? -2.009 6.936 -4.540 1.00 97.50 170 TRP A CA 1
ATOM 1314 C C . TRP A 1 170 ? -0.668 7.562 -4.157 1.00 97.50 170 TRP A C 1
ATOM 1316 O O . TRP A 1 170 ? -0.520 8.782 -4.115 1.00 97.50 170 TRP A O 1
ATOM 1326 N N . GLY A 1 171 ? 0.301 6.703 -3.857 1.00 97.25 171 GLY A N 1
ATOM 1327 C CA . GLY A 1 171 ? 1.708 7.044 -3.653 1.00 97.25 171 GLY A CA 1
ATOM 1328 C C . GLY A 1 171 ? 2.606 5.934 -4.194 1.00 97.25 171 GLY A C 1
ATOM 1329 O O . GLY A 1 171 ? 2.111 4.922 -4.691 1.00 97.25 171 GLY A O 1
ATOM 1330 N N . ALA A 1 172 ? 3.921 6.093 -4.087 1.00 97.81 172 ALA A N 1
ATOM 1331 C CA . ALA A 1 172 ? 4.876 5.128 -4.629 1.00 97.81 172 ALA A CA 1
ATOM 1332 C C . ALA A 1 172 ? 5.790 4.525 -3.556 1.00 97.81 172 ALA A C 1
ATOM 1334 O O . ALA A 1 172 ? 6.093 5.151 -2.542 1.00 97.81 172 ALA A O 1
ATOM 1335 N N . ASN A 1 173 ? 6.249 3.302 -3.785 1.00 96.56 173 ASN A N 1
ATOM 1336 C CA . ASN A 1 173 ? 7.334 2.662 -3.057 1.00 96.56 173 ASN A CA 1
ATOM 1337 C C . ASN A 1 173 ? 8.519 2.527 -4.013 1.00 96.56 173 ASN A C 1
ATOM 1339 O O . ASN A 1 173 ? 8.396 1.873 -5.048 1.00 96.56 173 ASN A O 1
ATOM 1343 N N . VAL A 1 174 ? 9.653 3.125 -3.663 1.00 95.62 174 VAL A N 1
ATOM 1344 C CA . VAL A 1 174 ? 10.857 3.131 -4.499 1.00 95.62 174 VAL A CA 1
ATOM 1345 C C . VAL A 1 174 ? 11.997 2.515 -3.706 1.00 95.62 174 VAL A C 1
ATOM 1347 O O . VAL A 1 174 ? 12.360 3.029 -2.649 1.00 95.62 174 VAL A O 1
ATOM 1350 N N . LEU A 1 175 ? 12.545 1.406 -4.202 1.00 92.31 175 LEU A N 1
ATOM 1351 C CA . LEU A 1 175 ? 13.785 0.836 -3.682 1.00 92.31 175 LEU A CA 1
ATOM 1352 C C . LEU A 1 175 ? 14.972 1.613 -4.239 1.00 92.31 175 LEU A C 1
ATOM 1354 O O . LEU A 1 175 ? 15.037 1.860 -5.441 1.00 92.31 175 LEU A O 1
ATOM 1358 N N . VAL A 1 176 ? 15.905 1.976 -3.365 1.00 92.00 176 VAL A N 1
ATOM 1359 C CA . VAL A 1 176 ? 17.104 2.719 -3.747 1.00 92.00 176 VAL A CA 1
ATOM 1360 C C . VAL A 1 176 ? 18.366 1.985 -3.312 1.00 92.00 176 VAL A C 1
ATOM 1362 O O . VAL A 1 176 ? 18.462 1.472 -2.195 1.00 92.00 176 VAL A O 1
ATOM 1365 N N . ASP A 1 177 ? 19.331 1.970 -4.219 1.00 91.50 177 ASP A N 1
ATOM 1366 C CA . ASP A 1 177 ? 20.751 1.736 -3.981 1.00 91.50 177 ASP A CA 1
ATOM 1367 C C . ASP A 1 177 ? 21.533 2.947 -4.529 1.00 91.50 177 ASP A C 1
ATOM 1369 O O . ASP A 1 177 ? 20.935 3.898 -5.041 1.00 91.50 177 ASP A O 1
ATOM 1373 N N . ASP A 1 178 ? 22.861 2.943 -4.414 1.00 91.38 178 ASP A N 1
ATOM 1374 C CA . ASP A 1 178 ? 23.695 4.069 -4.857 1.00 91.38 178 ASP A CA 1
ATOM 1375 C C . ASP A 1 178 ? 23.539 4.386 -6.356 1.00 91.38 178 ASP A C 1
ATOM 1377 O O . ASP A 1 178 ? 23.655 5.551 -6.754 1.00 91.38 178 ASP A O 1
ATOM 1381 N N . ALA A 1 179 ? 23.252 3.373 -7.181 1.00 91.88 179 ALA A N 1
ATOM 1382 C CA . ALA A 1 179 ? 23.054 3.535 -8.617 1.00 91.88 179 ALA A CA 1
ATOM 1383 C C . ALA A 1 179 ? 21.710 4.216 -8.919 1.00 91.88 179 ALA A C 1
ATOM 1385 O O . ALA A 1 179 ? 21.658 5.161 -9.709 1.00 91.88 179 ALA A O 1
ATOM 1386 N N . ALA A 1 180 ? 20.639 3.806 -8.233 1.00 92.81 180 ALA A N 1
ATOM 1387 C CA . ALA A 1 180 ? 19.305 4.383 -8.395 1.00 92.81 180 ALA A CA 1
ATOM 1388 C C . ALA A 1 180 ? 19.247 5.885 -8.054 1.00 92.81 180 ALA A C 1
ATOM 1390 O O . ALA A 1 180 ? 18.399 6.608 -8.577 1.00 92.81 180 ALA A O 1
ATOM 1391 N N . LEU A 1 181 ? 20.160 6.394 -7.215 1.00 94.88 181 LEU A N 1
ATOM 1392 C CA . LEU A 1 181 ? 20.194 7.817 -6.850 1.00 94.88 181 LEU A CA 1
ATOM 1393 C C . LEU A 1 181 ? 20.461 8.754 -8.034 1.00 94.88 181 LEU A C 1
ATOM 1395 O O . LEU A 1 181 ? 20.143 9.936 -7.939 1.00 94.88 181 LEU A O 1
ATOM 1399 N N . ALA A 1 182 ? 21.058 8.263 -9.125 1.00 95.81 182 ALA A N 1
ATOM 1400 C CA . ALA A 1 182 ? 21.312 9.076 -10.313 1.00 95.81 182 ALA A CA 1
ATOM 1401 C C . ALA A 1 182 ? 20.014 9.491 -11.027 1.00 95.81 182 ALA A C 1
ATOM 1403 O O . ALA A 1 182 ? 19.924 10.611 -11.519 1.00 95.81 182 ALA A O 1
ATOM 1404 N N . THR A 1 183 ? 19.007 8.615 -11.049 1.00 96.38 183 THR A N 1
ATOM 1405 C CA . THR A 1 183 ? 17.725 8.847 -11.739 1.00 96.38 183 THR A CA 1
ATOM 1406 C C . THR A 1 183 ? 16.582 9.189 -10.785 1.00 96.38 183 THR A C 1
ATOM 1408 O O . THR A 1 183 ? 15.515 9.616 -11.225 1.00 96.38 183 THR A O 1
ATOM 1411 N N . LEU A 1 184 ? 16.796 9.046 -9.473 1.00 97.06 184 LEU A N 1
ATOM 1412 C CA . LEU A 1 184 ? 15.775 9.295 -8.459 1.00 97.06 184 LEU A CA 1
ATOM 1413 C C . LEU A 1 184 ? 15.121 10.689 -8.559 1.00 97.06 184 LEU A C 1
ATOM 1415 O O . LEU A 1 184 ? 13.897 10.727 -8.488 1.00 97.06 184 LEU A O 1
ATOM 1419 N N . PRO A 1 185 ? 15.841 11.817 -8.751 1.00 98.12 185 PRO A N 1
ATOM 1420 C CA . PRO A 1 185 ? 15.196 13.131 -8.860 1.00 98.12 185 PRO A CA 1
ATOM 1421 C C . PRO A 1 185 ? 14.157 13.198 -9.986 1.00 98.12 185 PRO A C 1
ATOM 1423 O O . PRO A 1 185 ? 13.020 13.597 -9.746 1.00 98.12 185 PRO A O 1
ATOM 1426 N N . GLN A 1 186 ? 14.514 12.704 -11.175 1.00 97.88 186 GLN A N 1
ATOM 1427 C CA . GLN A 1 186 ? 13.621 12.665 -12.335 1.00 97.88 186 GLN A CA 1
ATOM 1428 C C . GLN A 1 186 ? 12.401 11.771 -12.078 1.00 97.88 186 GLN A C 1
ATOM 1430 O O . GLN A 1 186 ? 11.278 12.138 -12.416 1.00 97.88 186 GLN A O 1
ATOM 1435 N N . LEU A 1 187 ? 12.597 10.618 -11.431 1.00 98.12 187 LEU A N 1
ATOM 1436 C CA . LEU A 1 187 ? 11.489 9.745 -11.043 1.00 98.12 187 LEU A CA 1
ATOM 1437 C C . LEU A 1 187 ? 10.536 10.444 -10.058 1.00 98.12 187 LEU A C 1
ATOM 1439 O O . LEU A 1 187 ? 9.321 10.303 -10.170 1.00 98.12 187 LEU A O 1
ATOM 1443 N N . LEU A 1 188 ? 11.057 11.202 -9.089 1.00 98.31 188 LEU A N 1
ATOM 1444 C CA . LEU A 1 188 ? 10.223 11.948 -8.142 1.00 98.31 188 LEU A CA 1
ATOM 1445 C C . LEU A 1 188 ? 9.420 13.054 -8.844 1.00 98.31 188 LEU A C 1
ATOM 1447 O O . LEU A 1 188 ? 8.245 13.238 -8.528 1.00 98.31 188 LEU A O 1
ATOM 1451 N N . GLU A 1 189 ? 10.017 13.752 -9.811 1.00 98.31 189 GLU A N 1
ATOM 1452 C CA . GLU A 1 189 ? 9.319 14.726 -10.660 1.00 98.31 189 GLU A CA 1
ATOM 1453 C C . GLU A 1 189 ? 8.205 14.077 -11.482 1.00 98.31 189 GLU A C 1
ATOM 1455 O O . GLU A 1 189 ? 7.078 14.577 -11.480 1.00 98.31 189 GLU A O 1
ATOM 1460 N N . GLU A 1 190 ? 8.474 12.932 -12.116 1.00 98.25 190 GLU A N 1
ATOM 1461 C CA . GLU A 1 190 ? 7.459 12.185 -12.860 1.00 98.25 190 GLU A CA 1
ATOM 1462 C C . GLU A 1 190 ? 6.298 11.766 -11.949 1.00 98.25 190 GLU A C 1
ATOM 1464 O O . GLU A 1 190 ? 5.131 12.004 -12.269 1.00 98.25 190 GLU A O 1
ATOM 1469 N N . LEU A 1 191 ? 6.596 11.191 -10.781 1.00 98.44 191 LEU A N 1
ATOM 1470 C CA . LEU A 1 191 ? 5.579 10.764 -9.821 1.00 98.44 191 LEU A CA 1
ATOM 1471 C C . LEU A 1 191 ? 4.716 11.943 -9.344 1.00 98.44 191 LEU A C 1
ATOM 1473 O O . LEU A 1 191 ? 3.488 11.820 -9.315 1.00 98.44 191 LEU A O 1
ATOM 1477 N N . ALA A 1 192 ? 5.325 13.091 -9.023 1.00 98.00 192 ALA A N 1
ATOM 1478 C CA . ALA A 1 192 ? 4.590 14.308 -8.670 1.00 98.00 192 ALA A CA 1
ATOM 1479 C C . ALA A 1 192 ? 3.696 14.790 -9.820 1.00 98.00 192 ALA A C 1
ATOM 1481 O O . ALA A 1 192 ? 2.505 15.025 -9.611 1.00 98.00 192 ALA A O 1
ATOM 1482 N N . ALA A 1 193 ? 4.238 14.885 -11.038 1.00 98.12 193 ALA A N 1
ATOM 1483 C CA . ALA A 1 193 ? 3.504 15.340 -12.219 1.00 98.12 193 ALA A CA 1
ATOM 1484 C C . ALA A 1 193 ? 2.310 14.431 -12.559 1.00 98.12 193 ALA A C 1
ATOM 1486 O O . ALA A 1 193 ? 1.297 14.883 -13.092 1.00 98.12 193 ALA A O 1
ATOM 1487 N N . ARG A 1 194 ? 2.402 13.142 -12.217 1.00 97.75 194 ARG A N 1
ATOM 1488 C CA . ARG A 1 194 ? 1.333 12.149 -12.392 1.00 97.75 194 ARG A CA 1
ATOM 1489 C C . ARG A 1 194 ? 0.355 12.082 -11.210 1.00 97.75 194 ARG A C 1
ATOM 1491 O O . ARG A 1 194 ? -0.614 11.321 -11.264 1.00 97.75 194 ARG A O 1
ATOM 1498 N N . GLY A 1 195 ? 0.552 12.893 -10.172 1.00 96.94 195 GLY A N 1
ATOM 1499 C CA . GLY A 1 195 ? -0.380 13.038 -9.053 1.00 96.94 195 GLY A CA 1
ATOM 1500 C C . GLY A 1 195 ? -0.157 12.074 -7.886 1.00 96.94 195 GLY A C 1
ATOM 1501 O O . GLY A 1 195 ? -1.080 11.873 -7.092 1.00 96.94 195 GLY A O 1
ATOM 1502 N N . ALA A 1 196 ? 1.034 11.478 -7.754 1.00 97.56 196 ALA A N 1
ATOM 1503 C CA . ALA A 1 196 ? 1.402 10.750 -6.543 1.00 97.56 196 ALA A CA 1
ATOM 1504 C C . ALA A 1 196 ? 1.407 11.702 -5.333 1.00 97.56 196 ALA A C 1
ATOM 1506 O O . ALA A 1 196 ? 1.944 12.806 -5.390 1.00 97.56 196 ALA A O 1
ATOM 1507 N N . GLN A 1 197 ? 0.827 11.269 -4.214 1.00 95.62 197 GLN A N 1
ATOM 1508 C CA . GLN A 1 197 ? 0.727 12.085 -2.996 1.00 95.62 197 GLN A CA 1
ATOM 1509 C C . GLN A 1 197 ? 1.978 12.009 -2.123 1.00 95.62 197 GLN A C 1
ATOM 1511 O O . GLN A 1 197 ? 2.243 12.922 -1.344 1.00 95.62 197 GLN A O 1
ATOM 1516 N N . ASP A 1 198 ? 2.706 10.896 -2.207 1.00 95.50 198 ASP A N 1
ATOM 1517 C CA . ASP A 1 198 ? 3.950 10.675 -1.485 1.00 95.50 198 ASP A CA 1
ATOM 1518 C C . ASP A 1 198 ? 4.780 9.546 -2.096 1.00 95.50 198 ASP A C 1
ATOM 1520 O O . ASP A 1 198 ? 4.281 8.724 -2.872 1.00 95.50 198 ASP A O 1
ATOM 1524 N N . VAL A 1 199 ? 6.041 9.482 -1.672 1.00 96.69 199 VAL A N 1
ATOM 1525 C CA . VAL A 1 199 ? 6.953 8.377 -1.967 1.00 96.69 199 VAL A CA 1
ATOM 1526 C C . VAL A 1 199 ? 7.510 7.804 -0.671 1.00 96.69 199 VAL A C 1
ATOM 1528 O O . VAL A 1 199 ? 7.992 8.529 0.197 1.00 96.69 199 VAL A O 1
ATOM 1531 N N . SER A 1 200 ? 7.473 6.481 -0.528 1.00 94.31 200 SER A N 1
ATOM 1532 C CA . SER A 1 200 ? 8.271 5.770 0.467 1.00 94.31 200 SER A CA 1
ATOM 1533 C C . SER A 1 200 ? 9.548 5.267 -0.178 1.00 94.31 200 SER A C 1
ATOM 1535 O O . SER A 1 200 ? 9.512 4.412 -1.061 1.00 94.31 200 SER A O 1
ATOM 1537 N N . ILE A 1 201 ? 10.666 5.796 0.297 1.00 93.31 201 ILE A N 1
ATOM 1538 C CA . ILE A 1 201 ? 12.002 5.368 -0.078 1.00 93.31 201 ILE A CA 1
ATOM 1539 C C . ILE A 1 201 ? 12.375 4.163 0.789 1.00 93.31 201 ILE A C 1
ATOM 1541 O O . ILE A 1 201 ? 12.356 4.224 2.025 1.00 93.31 201 ILE A O 1
ATOM 1545 N N . LEU A 1 202 ? 12.663 3.052 0.123 1.00 89.94 202 LEU A N 1
ATOM 1546 C CA . LEU A 1 202 ? 12.954 1.754 0.710 1.00 89.94 202 LEU A CA 1
ATOM 1547 C C . LEU A 1 202 ? 14.416 1.390 0.455 1.00 89.94 202 LEU A C 1
ATOM 1549 O O . LEU A 1 202 ? 14.960 1.670 -0.610 1.00 89.94 202 LEU A O 1
ATOM 1553 N N . THR A 1 203 ? 15.031 0.709 1.412 1.00 82.81 203 THR A N 1
ATOM 1554 C CA . THR A 1 203 ? 16.363 0.119 1.262 1.00 82.81 203 THR A CA 1
ATOM 1555 C C . THR A 1 203 ? 16.246 -1.392 1.119 1.00 82.81 203 THR A C 1
ATOM 1557 O O . THR A 1 203 ? 15.319 -2.008 1.655 1.00 82.81 203 THR A O 1
ATOM 1560 N N . TYR A 1 204 ? 17.205 -1.996 0.425 1.00 82.00 204 TYR A N 1
ATOM 1561 C CA . TYR A 1 204 ? 17.316 -3.448 0.345 1.00 82.00 204 TYR A CA 1
ATOM 1562 C C . TYR A 1 204 ? 17.617 -4.041 1.727 1.00 82.00 204 TYR A C 1
ATOM 1564 O O . TYR A 1 204 ? 18.321 -3.443 2.540 1.00 82.00 204 TYR A O 1
ATOM 1572 N N . VAL A 1 205 ? 17.069 -5.223 2.005 1.00 72.31 205 VAL A N 1
ATOM 1573 C CA . VAL A 1 205 ? 17.286 -5.952 3.260 1.00 72.31 205 VAL A CA 1
ATOM 1574 C C . VAL A 1 205 ? 17.986 -7.260 2.930 1.00 72.31 205 VAL A C 1
ATOM 1576 O O . VAL A 1 205 ? 17.505 -8.018 2.098 1.00 72.31 205 VAL A O 1
ATOM 1579 N N . GLY A 1 206 ? 19.105 -7.542 3.599 1.00 66.75 206 GLY A N 1
ATOM 1580 C CA . GLY A 1 206 ? 19.834 -8.803 3.423 1.00 66.75 206 GLY A CA 1
ATOM 1581 C C . GLY A 1 206 ? 20.756 -8.864 2.200 1.00 66.75 206 GLY A C 1
ATOM 1582 O O . GLY A 1 206 ? 21.371 -9.901 1.983 1.00 66.75 206 GLY A O 1
ATOM 1583 N N . GLU A 1 207 ? 20.916 -7.764 1.457 1.00 73.62 207 GLU A N 1
ATOM 1584 C CA . GLU A 1 207 ? 21.812 -7.665 0.296 1.00 73.62 207 GLU A CA 1
ATOM 1585 C C . GLU A 1 207 ? 22.849 -6.546 0.498 1.00 73.62 207 GLU A C 1
ATOM 1587 O O . GLU A 1 207 ? 22.597 -5.403 0.112 1.00 73.62 207 GLU A O 1
ATOM 1592 N N . PRO A 1 208 ? 24.025 -6.833 1.094 1.00 75.88 208 PRO A N 1
ATOM 1593 C CA . PRO A 1 208 ? 25.024 -5.812 1.422 1.00 75.88 208 PRO A CA 1
ATOM 1594 C C . PRO A 1 208 ? 25.457 -4.948 0.233 1.00 75.88 208 PRO A C 1
ATOM 1596 O O . PRO A 1 208 ? 25.665 -3.751 0.397 1.00 75.88 208 PRO A O 1
ATOM 1599 N N . ALA A 1 209 ? 25.534 -5.535 -0.965 1.00 78.94 209 ALA A N 1
ATOM 1600 C CA . ALA A 1 209 ? 25.918 -4.837 -2.194 1.00 78.94 209 ALA A CA 1
ATOM 1601 C C . ALA A 1 209 ? 24.880 -3.807 -2.679 1.00 78.94 209 ALA A C 1
ATOM 1603 O O . ALA A 1 209 ? 25.208 -2.944 -3.487 1.00 78.94 209 ALA A O 1
ATOM 1604 N N . ARG A 1 210 ? 23.634 -3.898 -2.202 1.00 82.69 210 ARG A N 1
ATO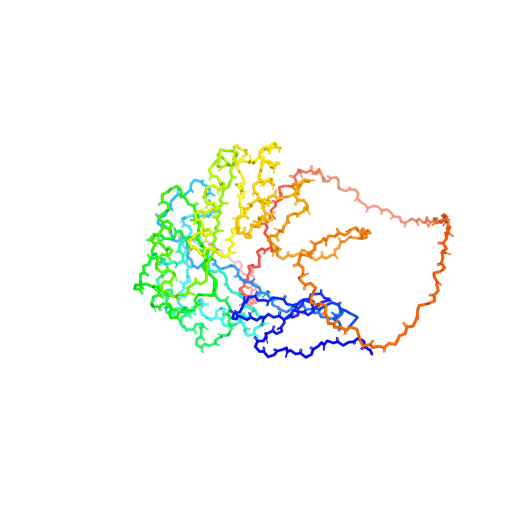M 1605 C CA . ARG A 1 210 ? 22.532 -2.985 -2.540 1.00 82.69 210 ARG A CA 1
ATOM 1606 C C . ARG A 1 210 ? 22.241 -1.972 -1.432 1.00 82.69 210 ARG A C 1
ATOM 1608 O O . ARG A 1 210 ? 21.318 -1.168 -1.552 1.00 82.69 210 ARG A O 1
ATOM 1615 N N . LEU A 1 211 ? 22.983 -2.025 -0.326 1.00 83.94 211 LEU A N 1
ATOM 1616 C CA . LEU A 1 211 ? 22.855 -1.038 0.739 1.00 83.94 211 LEU A CA 1
ATOM 1617 C C . LEU A 1 211 ? 23.477 0.285 0.298 1.00 83.94 211 LEU A C 1
ATOM 1619 O O . LEU A 1 211 ? 24.513 0.310 -0.362 1.00 83.94 211 LEU A O 1
ATOM 1623 N N . LEU A 1 212 ? 22.855 1.388 0.711 1.00 86.62 212 LEU A N 1
ATOM 1624 C CA . LEU A 1 212 ? 23.385 2.721 0.452 1.00 86.62 212 LEU A CA 1
ATOM 1625 C C . LEU A 1 212 ? 24.720 2.924 1.174 1.00 86.62 212 LEU A C 1
ATOM 1627 O O . LEU A 1 212 ? 24.824 2.678 2.383 1.00 86.62 212 LEU A O 1
ATOM 1631 N N . SER A 1 213 ? 25.713 3.448 0.459 1.00 88.88 213 SER A N 1
ATOM 1632 C CA . SER A 1 213 ? 26.973 3.877 1.068 1.00 88.88 213 SER A CA 1
ATOM 1633 C C . SER A 1 213 ? 26.773 5.112 1.954 1.00 88.88 213 SER A C 1
ATOM 1635 O O . SER A 1 213 ? 25.722 5.755 1.947 1.00 88.88 213 SER A O 1
ATOM 1637 N N . ALA A 1 214 ? 27.793 5.497 2.728 1.00 86.56 214 ALA A N 1
ATOM 1638 C CA . ALA A 1 214 ? 27.747 6.747 3.493 1.00 86.56 214 ALA A CA 1
ATOM 1639 C C . ALA A 1 214 ? 27.461 7.964 2.590 1.00 86.56 214 ALA A C 1
ATOM 1641 O O . ALA A 1 214 ? 26.525 8.712 2.867 1.00 86.56 214 ALA A O 1
ATOM 1642 N N . SER A 1 215 ? 28.176 8.075 1.466 1.00 90.19 215 SER A N 1
ATOM 1643 C CA . SER A 1 215 ? 27.944 9.115 0.456 1.00 90.19 215 SER A CA 1
ATOM 1644 C C . SER A 1 215 ? 26.559 8.996 -0.191 1.00 90.19 215 SER A C 1
ATOM 1646 O O . SER A 1 215 ? 25.867 9.999 -0.367 1.00 90.19 215 SER A O 1
ATOM 1648 N N . GLY A 1 216 ? 26.101 7.773 -0.485 1.00 91.69 216 GLY A N 1
ATOM 1649 C CA . GLY A 1 216 ? 24.755 7.525 -1.003 1.00 91.69 216 GLY A CA 1
ATOM 1650 C C . GLY A 1 216 ? 23.658 8.051 -0.074 1.00 91.69 216 GLY A C 1
ATOM 1651 O O . GLY A 1 216 ? 22.691 8.660 -0.526 1.00 91.69 216 GLY A O 1
ATOM 1652 N N . ARG A 1 217 ? 23.827 7.910 1.245 1.00 88.75 217 ARG A N 1
ATOM 1653 C CA . ARG A 1 217 ? 22.871 8.426 2.242 1.00 88.75 217 ARG A CA 1
ATOM 1654 C C . ARG A 1 217 ? 22.812 9.949 2.281 1.00 88.75 217 ARG A C 1
ATOM 1656 O O . ARG A 1 217 ? 21.717 10.502 2.358 1.00 88.75 217 ARG A O 1
ATOM 1663 N N . GLU A 1 218 ? 23.957 10.619 2.203 1.00 89.69 218 GLU A N 1
ATOM 1664 C CA . GLU A 1 218 ? 24.029 12.085 2.134 1.00 89.69 218 GLU A CA 1
ATOM 1665 C C . GLU A 1 218 ? 23.383 12.611 0.848 1.00 89.69 218 GLU A C 1
ATOM 1667 O O . GLU A 1 218 ? 22.551 13.520 0.886 1.00 89.69 218 GLU A O 1
ATOM 1672 N N . ARG A 1 219 ? 23.684 11.972 -0.291 1.00 94.38 219 ARG A N 1
ATOM 1673 C CA . ARG A 1 219 ? 23.051 12.278 -1.580 1.00 94.38 219 ARG A CA 1
ATOM 1674 C C . ARG A 1 219 ? 21.541 12.080 -1.523 1.00 94.38 219 ARG A C 1
ATOM 1676 O O . ARG A 1 219 ? 20.797 12.968 -1.928 1.00 94.38 219 ARG A O 1
ATOM 1683 N N . LEU A 1 220 ? 21.073 10.959 -0.976 1.00 93.44 220 LEU A N 1
ATOM 1684 C CA . LEU A 1 220 ? 19.646 10.694 -0.811 1.00 93.44 220 LEU A CA 1
ATOM 1685 C C . LEU A 1 220 ? 18.969 11.761 0.059 1.00 93.44 220 LEU A C 1
ATOM 1687 O O . LEU A 1 220 ? 17.873 12.211 -0.267 1.00 93.44 220 LEU A O 1
ATOM 1691 N N . GLN A 1 221 ? 19.614 12.199 1.143 1.00 91.06 221 GLN A N 1
ATOM 1692 C CA . GLN A 1 221 ? 19.088 13.274 1.981 1.00 91.06 221 GLN A CA 1
ATOM 1693 C C . GLN A 1 221 ? 18.946 14.585 1.201 1.00 91.06 221 GLN A C 1
ATOM 1695 O O . GLN A 1 221 ? 17.920 15.256 1.332 1.00 91.06 221 GLN A O 1
ATOM 1700 N N . ALA A 1 222 ? 19.946 14.948 0.394 1.00 93.19 222 ALA A N 1
ATOM 1701 C CA . ALA A 1 222 ? 19.889 16.133 -0.456 1.00 93.19 222 ALA A CA 1
ATOM 1702 C C . ALA A 1 222 ? 18.744 16.041 -1.479 1.00 93.19 222 ALA A C 1
ATOM 1704 O O . ALA A 1 222 ? 17.964 16.986 -1.595 1.00 93.19 222 ALA A O 1
ATOM 1705 N N . ILE A 1 223 ? 18.580 14.882 -2.129 1.00 95.62 223 ILE A N 1
ATOM 1706 C CA . ILE A 1 223 ? 17.485 14.620 -3.076 1.00 95.62 223 ILE A CA 1
ATOM 1707 C C . ILE A 1 223 ? 16.124 14.763 -2.384 1.00 95.62 223 ILE A C 1
ATOM 1709 O O . ILE A 1 223 ? 15.259 15.486 -2.868 1.00 95.62 223 ILE A O 1
ATOM 1713 N N . ILE A 1 224 ? 15.932 14.137 -1.218 1.00 93.38 224 ILE A N 1
ATOM 1714 C CA . ILE A 1 224 ? 14.662 14.195 -0.478 1.00 93.38 224 ILE A CA 1
ATOM 1715 C C . ILE A 1 224 ? 14.306 15.632 -0.069 1.00 93.38 224 ILE A C 1
ATOM 1717 O O . ILE A 1 224 ? 13.134 15.999 -0.106 1.00 93.38 224 ILE A O 1
ATOM 1721 N N . ARG A 1 225 ? 15.289 16.461 0.309 1.00 92.50 225 ARG A N 1
ATOM 1722 C CA . ARG A 1 225 ? 15.049 17.871 0.671 1.00 92.50 225 ARG A CA 1
ATOM 1723 C C . ARG A 1 225 ? 14.550 18.716 -0.501 1.00 92.50 225 ARG A C 1
ATOM 1725 O O . ARG A 1 225 ? 13.881 19.715 -0.262 1.00 92.50 225 ARG A O 1
ATOM 1732 N N . GLN A 1 226 ? 14.896 18.331 -1.725 1.00 95.38 226 GLN A N 1
ATOM 1733 C CA . GLN A 1 226 ? 14.517 19.027 -2.957 1.00 95.38 226 GLN A CA 1
ATOM 1734 C C . GLN A 1 226 ? 13.338 18.354 -3.674 1.00 95.38 226 GLN A C 1
ATOM 1736 O O . GLN A 1 226 ? 12.907 18.831 -4.719 1.00 95.38 226 GLN A O 1
ATOM 1741 N N . ALA A 1 227 ? 12.811 17.251 -3.133 1.00 95.88 227 ALA A N 1
ATOM 1742 C CA . ALA A 1 227 ? 11.766 16.479 -3.783 1.00 95.88 227 ALA A CA 1
ATOM 1743 C C . ALA A 1 227 ? 10.474 17.305 -3.964 1.00 95.88 227 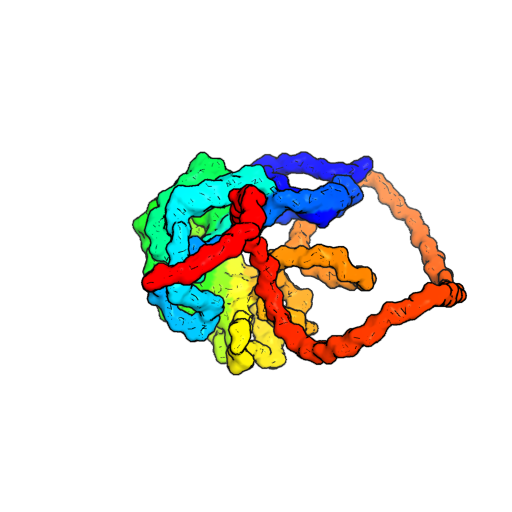ALA A C 1
ATOM 1745 O O . ALA A 1 227 ? 10.033 17.971 -3.023 1.00 95.88 227 ALA A O 1
ATOM 1746 N N . PRO A 1 228 ? 9.800 17.203 -5.126 1.00 96.94 228 PRO A N 1
ATOM 1747 C CA . PRO A 1 228 ? 8.568 17.945 -5.410 1.00 96.94 228 PRO A CA 1
ATOM 1748 C C . PRO A 1 228 ? 7.340 17.400 -4.662 1.00 96.94 228 PRO A C 1
ATOM 1750 O O . PRO A 1 228 ? 6.262 17.989 -4.715 1.00 96.94 228 PRO A O 1
ATOM 1753 N N . LEU A 1 229 ? 7.487 16.271 -3.964 1.00 95.69 229 LEU A N 1
ATOM 1754 C CA . LEU A 1 229 ? 6.443 15.639 -3.168 1.00 95.69 229 LEU A CA 1
ATOM 1755 C C . LEU A 1 229 ? 7.006 15.039 -1.869 1.00 95.69 229 LEU A C 1
ATOM 1757 O O . LEU A 1 229 ? 8.200 14.729 -1.795 1.00 95.69 229 LEU A O 1
ATOM 1761 N N . PRO A 1 230 ? 6.163 14.829 -0.838 1.00 94.69 230 PRO A N 1
ATOM 1762 C CA . PRO A 1 230 ? 6.594 14.248 0.426 1.00 94.69 230 PRO A CA 1
ATOM 1763 C C . PRO A 1 230 ? 7.264 12.884 0.243 1.00 94.69 230 PRO A C 1
ATOM 1765 O O . PRO A 1 230 ? 6.635 11.918 -0.189 1.00 94.69 230 PRO A O 1
ATOM 1768 N N . CYS A 1 231 ? 8.527 12.787 0.648 1.00 93.38 231 CYS A N 1
ATOM 1769 C CA . CYS A 1 231 ? 9.267 11.531 0.682 1.00 93.38 231 CYS A CA 1
ATOM 1770 C C . CYS A 1 231 ? 9.450 11.066 2.129 1.00 93.38 231 CYS A C 1
ATOM 1772 O O . CYS A 1 231 ? 9.800 11.858 3.004 1.00 93.38 231 CYS A O 1
ATOM 1774 N N . ARG A 1 232 ? 9.216 9.778 2.390 1.00 86.50 232 ARG A N 1
ATOM 1775 C CA . ARG A 1 232 ? 9.383 9.148 3.706 1.00 86.50 232 ARG A CA 1
ATOM 1776 C C . ARG A 1 232 ? 10.356 7.991 3.620 1.00 86.50 232 ARG A C 1
ATOM 1778 O O . ARG A 1 232 ? 10.273 7.190 2.694 1.00 86.50 232 ARG A O 1
ATOM 1785 N N . LEU A 1 233 ? 11.218 7.853 4.615 1.00 83.81 233 LEU A N 1
ATOM 1786 C CA . LEU A 1 233 ? 12.125 6.711 4.714 1.00 83.81 233 LEU A CA 1
ATOM 1787 C C . LEU A 1 233 ? 11.464 5.566 5.482 1.00 83.81 233 LEU A C 1
ATOM 1789 O O . LEU A 1 233 ? 10.806 5.790 6.503 1.00 83.81 233 LEU A O 1
ATOM 1793 N N . SER A 1 234 ? 11.633 4.338 4.995 1.00 71.00 234 SER A N 1
ATOM 1794 C CA . SER A 1 234 ? 11.213 3.140 5.727 1.00 71.00 234 SER A CA 1
ATOM 1795 C C . SER A 1 234 ? 12.113 2.875 6.936 1.00 71.00 234 SER A C 1
ATOM 1797 O O . SER A 1 234 ? 13.329 3.027 6.859 1.00 71.00 234 SER A O 1
ATOM 1799 N N . VAL A 1 235 ? 11.521 2.404 8.039 1.00 55.69 235 VAL A N 1
ATOM 1800 C CA . VAL A 1 235 ? 12.223 2.034 9.287 1.00 55.69 235 VAL A CA 1
ATOM 1801 C C . VAL A 1 235 ? 13.249 0.913 9.076 1.00 55.69 235 VAL A C 1
ATOM 1803 O O . VAL A 1 235 ? 14.208 0.798 9.833 1.00 55.69 235 VAL A O 1
ATOM 1806 N N . CYS A 1 236 ? 13.091 0.103 8.021 1.00 49.25 236 CYS A N 1
ATOM 1807 C CA . CYS A 1 236 ? 14.068 -0.921 7.634 1.00 49.25 236 CYS A CA 1
ATOM 1808 C C . CYS A 1 236 ? 15.418 -0.339 7.183 1.00 49.25 236 CYS A C 1
ATOM 1810 O O . CYS A 1 236 ? 16.368 -1.100 7.020 1.00 49.25 236 CYS A O 1
ATOM 1812 N N . ALA A 1 237 ? 15.516 0.985 7.027 1.00 46.75 237 ALA A N 1
ATOM 1813 C CA . ALA A 1 237 ? 16.782 1.679 6.847 1.00 46.75 237 ALA A CA 1
ATOM 1814 C C . ALA A 1 237 ? 17.686 1.591 8.095 1.00 46.75 237 ALA A C 1
ATOM 1816 O O . ALA A 1 237 ? 18.883 1.815 7.976 1.00 46.75 237 ALA A O 1
ATOM 1817 N N . GLY A 1 238 ? 17.163 1.214 9.271 1.00 42.06 238 GLY A N 1
ATOM 1818 C CA . GLY A 1 238 ? 17.946 1.150 10.506 1.00 42.06 238 GLY A CA 1
ATOM 1819 C C . GLY A 1 238 ? 18.367 2.534 11.009 1.00 42.06 238 GLY A C 1
ATOM 1820 O O . GLY A 1 238 ? 17.979 3.560 10.448 1.00 42.06 238 GLY A O 1
ATOM 1821 N N . ASP A 1 239 ? 19.146 2.552 12.092 1.00 44.12 239 ASP A N 1
ATOM 1822 C CA . ASP A 1 239 ? 19.679 3.754 12.746 1.00 44.12 239 ASP A CA 1
ATOM 1823 C C . ASP A 1 239 ? 20.748 4.415 11.847 1.00 44.12 239 ASP A C 1
ATOM 1825 O O . ASP A 1 239 ? 21.959 4.323 12.047 1.00 44.12 239 ASP A O 1
ATOM 1829 N N . MET A 1 240 ? 20.296 5.000 10.738 1.00 47.88 240 MET A N 1
ATOM 1830 C CA . MET A 1 240 ? 21.124 5.683 9.748 1.00 47.88 240 MET A CA 1
ATOM 1831 C C . MET A 1 240 ? 21.450 7.060 10.304 1.00 47.88 240 MET A C 1
ATOM 1833 O O . MET A 1 240 ? 20.799 8.031 9.925 1.00 47.88 240 MET A O 1
ATOM 1837 N N . GLY A 1 241 ? 22.435 7.115 11.208 1.00 39.28 241 GLY A N 1
ATOM 1838 C CA . GLY A 1 241 ? 22.822 8.229 12.091 1.00 39.28 241 GLY A CA 1
ATOM 1839 C C . GLY A 1 241 ? 22.953 9.652 11.508 1.00 39.28 241 GLY A C 1
ATOM 1840 O O . GLY A 1 241 ? 23.282 10.581 12.240 1.00 39.28 241 GLY A O 1
ATOM 1841 N N . CYS A 1 242 ? 22.643 9.869 10.230 1.00 39.06 242 CYS A N 1
ATOM 1842 C CA . CYS A 1 242 ? 22.621 11.158 9.535 1.00 39.06 242 CYS A CA 1
ATOM 1843 C C . CYS A 1 242 ? 21.221 11.562 9.000 1.00 39.06 242 CYS A C 1
ATOM 1845 O O . CYS A 1 242 ? 21.043 12.689 8.539 1.00 39.06 242 CYS A O 1
ATOM 1847 N N . LEU A 1 243 ? 20.199 10.694 9.081 1.00 48.97 243 LEU A N 1
ATOM 1848 C CA . LEU A 1 243 ? 18.852 10.925 8.516 1.00 48.97 243 LEU A CA 1
ATOM 1849 C C . LEU A 1 243 ? 17.804 11.386 9.547 1.00 48.97 243 LEU A C 1
ATOM 1851 O O . LEU A 1 243 ? 16.621 11.481 9.224 1.00 48.97 243 LEU A O 1
ATOM 1855 N N . HIS A 1 244 ? 18.233 11.759 10.756 1.00 43.97 244 HIS A N 1
ATOM 1856 C CA . HIS A 1 244 ? 17.382 12.183 11.881 1.00 43.97 244 HIS A CA 1
ATOM 1857 C C . HIS A 1 244 ? 16.442 13.376 11.603 1.00 43.97 244 HIS A C 1
ATOM 1859 O O . HIS A 1 244 ? 15.552 13.654 12.400 1.00 43.97 244 HIS A O 1
ATOM 1865 N N . SER A 1 245 ? 16.638 14.100 10.496 1.00 43.66 245 SER A N 1
ATOM 1866 C CA . SER A 1 245 ? 15.830 15.268 10.108 1.00 43.66 245 SER A CA 1
ATOM 1867 C C . SER A 1 245 ? 14.715 14.962 9.102 1.00 43.66 245 SER A C 1
ATOM 1869 O O . SER A 1 245 ? 13.974 15.871 8.734 1.00 43.66 245 SER A O 1
ATOM 1871 N N . LEU A 1 246 ? 14.584 13.714 8.639 1.00 41.72 246 LEU A N 1
ATOM 1872 C CA . LEU A 1 246 ? 13.591 13.335 7.635 1.00 41.72 246 LEU A CA 1
ATOM 1873 C C . LEU A 1 246 ? 12.372 12.644 8.263 1.00 41.72 246 LEU A C 1
ATOM 1875 O O . LEU A 1 246 ? 12.515 11.901 9.234 1.00 41.72 246 LEU A O 1
ATOM 1879 N N . PRO A 1 247 ? 11.161 12.840 7.709 1.00 41.94 247 PRO A N 1
ATOM 1880 C CA . PRO A 1 247 ? 9.977 12.139 8.185 1.00 41.94 247 PRO A CA 1
ATOM 1881 C C . PRO A 1 247 ? 10.115 10.625 7.948 1.00 41.94 247 PRO A C 1
ATOM 1883 O O . PRO A 1 247 ? 10.169 10.148 6.812 1.00 41.94 247 PRO A O 1
ATOM 1886 N N . VAL A 1 248 ? 10.160 9.857 9.038 1.00 38.59 248 VAL A N 1
ATOM 1887 C CA . VAL A 1 248 ? 10.212 8.387 9.025 1.00 38.59 248 VAL A CA 1
ATOM 1888 C C . VAL A 1 248 ? 8.794 7.817 8.953 1.00 38.59 248 VAL A C 1
ATOM 1890 O O . VAL A 1 248 ? 7.883 8.284 9.641 1.00 38.59 248 VAL A O 1
ATOM 1893 N N . LEU A 1 249 ? 8.590 6.781 8.136 1.00 38.16 249 LEU A N 1
ATOM 1894 C CA . LEU A 1 249 ? 7.348 6.009 8.120 1.00 38.16 249 LEU A CA 1
ATOM 1895 C C . LEU A 1 249 ? 7.273 5.136 9.386 1.00 38.16 249 LEU A C 1
ATOM 1897 O O . LEU A 1 249 ? 7.779 4.023 9.389 1.00 38.16 249 LEU A O 1
ATOM 1901 N N . LEU A 1 250 ? 6.651 5.612 10.465 1.00 29.61 250 LEU A N 1
ATOM 1902 C CA . LEU A 1 250 ? 6.495 4.825 11.697 1.00 29.61 250 LEU A CA 1
ATOM 1903 C C . LEU A 1 250 ? 5.529 3.633 11.500 1.00 29.61 250 LEU A C 1
ATOM 1905 O O . LEU A 1 250 ? 4.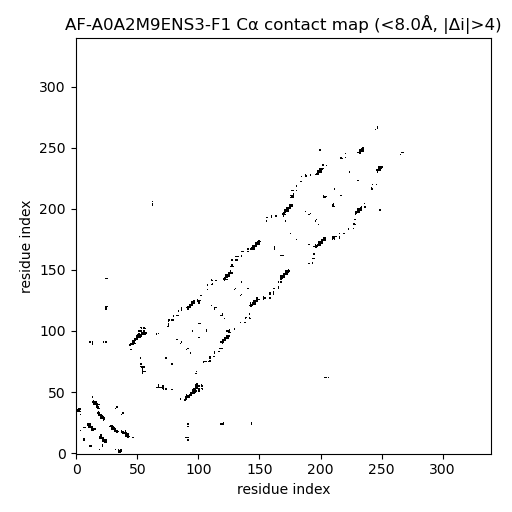314 3.808 11.396 1.00 29.61 250 LEU A O 1
ATOM 1909 N N . LEU A 1 251 ? 6.068 2.411 11.521 1.00 27.22 251 LEU A N 1
ATOM 1910 C CA . LEU A 1 251 ? 5.372 1.186 11.956 1.00 27.22 251 LEU A CA 1
ATOM 1911 C C . LEU A 1 251 ? 5.668 0.971 13.461 1.00 27.22 251 LEU A C 1
ATOM 1913 O O . LEU A 1 251 ? 6.624 1.561 13.960 1.00 27.22 251 LEU A O 1
ATOM 1917 N N . PRO A 1 252 ? 4.806 0.269 14.228 1.00 30.44 252 PRO A N 1
ATOM 1918 C CA . PRO A 1 252 ? 4.524 0.602 15.625 1.00 30.44 252 PRO A CA 1
ATOM 1919 C C . PRO A 1 252 ? 5.768 0.634 16.518 1.00 30.44 252 PRO A C 1
ATOM 1921 O O . PRO A 1 252 ? 6.558 -0.305 16.556 1.00 30.44 252 PRO A O 1
ATOM 1924 N N . ILE A 1 253 ? 5.875 1.734 17.265 1.00 26.50 253 ILE A N 1
ATOM 1925 C CA . ILE A 1 253 ? 6.851 1.963 18.331 1.00 26.50 253 ILE A CA 1
ATOM 1926 C C . ILE A 1 253 ? 6.742 0.817 19.347 1.00 26.50 253 ILE A C 1
ATOM 1928 O O . ILE A 1 253 ? 5.648 0.523 19.839 1.00 26.50 253 ILE A O 1
ATOM 1932 N N . ALA A 1 254 ? 7.876 0.173 19.627 1.00 25.88 254 ALA A N 1
ATOM 1933 C CA . ALA A 1 254 ? 8.023 -0.787 20.712 1.00 25.88 254 ALA A CA 1
ATOM 1934 C C . ALA A 1 254 ? 7.721 -0.115 22.063 1.00 25.88 254 ALA A C 1
ATOM 1936 O O . ALA A 1 254 ? 8.019 1.063 22.257 1.00 25.88 254 ALA A O 1
ATOM 1937 N N . ALA A 1 255 ? 7.122 -0.867 22.987 1.00 24.94 255 ALA A N 1
ATOM 1938 C CA . ALA A 1 255 ? 6.799 -0.394 24.329 1.00 24.94 255 ALA A CA 1
ATOM 1939 C C . ALA A 1 255 ? 8.036 0.213 25.029 1.00 24.94 255 ALA A C 1
ATOM 1941 O O . ALA A 1 255 ? 9.133 -0.342 24.908 1.00 24.94 255 ALA A O 1
ATOM 1942 N N . PRO A 1 256 ? 7.894 1.330 25.766 1.00 30.39 256 PRO A N 1
ATOM 1943 C CA . PRO A 1 256 ? 9.015 1.940 26.458 1.00 30.39 256 PRO A CA 1
ATOM 1944 C C . PRO A 1 256 ? 9.389 1.095 27.675 1.00 30.39 256 PRO A C 1
ATOM 1946 O O . PRO A 1 256 ? 8.683 1.054 28.678 1.00 30.39 256 PRO A O 1
ATOM 1949 N N . GLY A 1 257 ? 10.544 0.452 27.582 1.00 29.31 257 GLY A N 1
ATOM 1950 C CA . GLY A 1 257 ? 11.271 -0.097 28.712 1.00 29.31 257 GLY A CA 1
ATOM 1951 C C . GLY A 1 257 ? 12.734 0.262 28.544 1.00 29.31 257 GLY A C 1
ATOM 1952 O O . GLY A 1 257 ? 13.482 -0.545 28.017 1.00 29.31 257 GLY A O 1
ATOM 1953 N N . MET A 1 258 ? 13.095 1.499 28.894 1.00 23.64 258 MET A N 1
ATOM 1954 C CA . MET A 1 258 ? 14.388 1.929 29.448 1.00 23.64 258 MET A CA 1
ATOM 1955 C C . MET A 1 258 ? 14.455 3.458 29.419 1.00 23.64 258 MET A C 1
ATOM 1957 O O . MET A 1 258 ? 14.255 4.109 28.398 1.00 23.64 258 MET A O 1
ATOM 1961 N N . THR A 1 259 ? 14.693 4.024 30.592 1.00 28.41 259 THR A N 1
ATOM 1962 C CA . THR A 1 259 ? 14.854 5.450 30.852 1.00 28.41 259 THR A CA 1
ATOM 1963 C C . THR A 1 259 ? 16.086 6.007 30.139 1.00 28.41 259 THR A C 1
ATOM 1965 O O . THR A 1 259 ? 17.210 5.641 30.480 1.00 28.41 259 THR A O 1
ATOM 1968 N N . SER A 1 260 ? 15.894 6.956 29.225 1.00 25.47 260 SER A N 1
ATOM 1969 C CA . SER A 1 260 ? 16.898 7.972 28.905 1.00 25.47 260 SER A CA 1
ATOM 1970 C C . SER A 1 260 ? 16.212 9.310 28.593 1.00 25.47 260 SER A C 1
ATOM 1972 O O . SER A 1 260 ? 15.107 9.362 28.057 1.00 25.47 260 SER A O 1
ATOM 1974 N N . SER A 1 261 ? 16.837 10.386 29.074 1.00 23.30 261 SER A N 1
ATOM 1975 C CA . SER A 1 261 ? 16.334 11.767 29.141 1.00 23.30 261 SER A CA 1
ATOM 1976 C C . SER A 1 261 ? 15.927 12.376 27.785 1.00 23.30 261 SER A C 1
ATOM 1978 O O . SER A 1 261 ? 16.411 11.937 26.744 1.00 23.30 261 SER A O 1
ATOM 1980 N N . PRO A 1 262 ? 15.078 13.426 27.773 1.00 26.17 262 PRO A N 1
ATOM 1981 C CA . PRO A 1 262 ? 14.441 13.926 26.564 1.00 26.17 262 PRO A CA 1
ATOM 1982 C C . PRO A 1 262 ? 15.389 14.829 25.765 1.00 26.17 262 PRO A C 1
ATOM 1984 O O . PRO A 1 262 ? 15.679 15.953 26.169 1.00 26.17 262 PRO A O 1
ATOM 1987 N N . SER A 1 263 ? 15.814 14.380 24.586 1.00 21.73 263 SER A N 1
ATOM 1988 C CA . SER A 1 263 ? 16.235 15.275 23.507 1.00 21.73 263 SER A CA 1
ATOM 1989 C C . SER A 1 263 ? 15.244 15.154 22.348 1.00 21.73 263 SER A C 1
ATOM 1991 O O . SER A 1 263 ? 14.723 14.085 22.035 1.00 21.73 263 SER A O 1
ATOM 1993 N N . ALA A 1 264 ? 14.872 16.309 21.804 1.00 27.08 264 ALA A N 1
ATOM 1994 C CA . ALA A 1 264 ? 13.732 16.506 20.926 1.00 27.08 264 ALA A CA 1
ATOM 1995 C C . ALA A 1 264 ? 13.776 15.626 19.662 1.00 27.08 264 ALA A C 1
ATOM 1997 O O . ALA A 1 264 ? 14.587 15.852 18.769 1.00 27.08 264 ALA A O 1
ATOM 1998 N N . GLN A 1 265 ? 12.844 14.676 19.551 1.00 23.42 265 GLN A N 1
ATOM 1999 C CA . GLN A 1 265 ? 12.484 14.054 18.277 1.00 23.42 265 GLN A CA 1
ATOM 2000 C C . GLN A 1 265 ? 11.283 14.795 17.686 1.00 23.42 265 GLN A C 1
ATOM 2002 O O . GLN A 1 265 ? 10.153 14.727 18.176 1.00 23.42 265 GLN A O 1
ATOM 2007 N N . THR A 1 266 ? 11.555 15.551 16.630 1.00 21.17 266 THR A N 1
ATOM 2008 C CA . THR A 1 266 ? 10.592 16.339 15.866 1.00 21.17 266 THR A CA 1
ATOM 2009 C C . THR A 1 266 ? 9.691 15.398 15.066 1.00 21.17 266 THR A C 1
ATOM 2011 O O . THR A 1 266 ? 10.003 14.995 13.951 1.00 21.17 266 THR A O 1
ATOM 2014 N N . SER A 1 267 ? 8.544 15.031 15.634 1.00 23.62 267 SER A N 1
ATOM 2015 C CA . SER A 1 267 ? 7.432 14.512 14.837 1.00 23.62 267 SER A CA 1
ATOM 2016 C C . SER A 1 267 ? 6.774 15.686 14.112 1.00 23.62 267 SER A C 1
ATOM 2018 O O . SER A 1 267 ? 6.429 16.696 14.730 1.00 23.62 267 SER A O 1
ATOM 2020 N N . ILE A 1 268 ? 6.593 15.578 12.793 1.00 22.62 268 ILE A N 1
ATOM 2021 C CA . ILE A 1 268 ? 5.763 16.520 12.032 1.00 22.62 268 ILE A CA 1
ATOM 2022 C C . ILE A 1 268 ? 4.296 16.213 12.368 1.00 22.62 268 ILE A C 1
ATOM 2024 O O . ILE A 1 268 ? 3.562 15.596 11.604 1.00 22.62 268 ILE A O 1
ATOM 2028 N N . CYS A 1 269 ? 3.871 16.633 13.557 1.00 23.06 269 CYS A N 1
ATOM 2029 C CA . CYS A 1 269 ? 2.493 17.006 13.827 1.00 23.06 269 CYS A CA 1
ATOM 2030 C C . CYS A 1 269 ? 2.360 18.460 13.371 1.00 23.06 269 CYS A C 1
ATOM 2032 O O . CYS A 1 269 ? 3.014 19.339 13.937 1.00 23.06 269 CYS A O 1
ATOM 2034 N N . ARG A 1 270 ? 1.522 18.751 12.366 1.00 21.92 270 ARG A N 1
ATOM 2035 C CA . ARG A 1 270 ? 1.095 20.138 12.126 1.00 21.92 270 ARG A CA 1
ATOM 2036 C C . ARG A 1 270 ? 0.455 20.643 13.423 1.00 21.92 270 ARG A C 1
ATOM 2038 O O . ARG A 1 270 ? -0.651 20.229 13.761 1.00 21.92 270 ARG A O 1
ATOM 2045 N N . ARG A 1 271 ? 1.150 21.512 14.166 1.00 22.33 271 ARG A N 1
ATOM 2046 C CA . ARG A 1 271 ? 0.541 22.301 15.243 1.00 22.33 271 ARG A CA 1
ATOM 2047 C C . ARG A 1 271 ? -0.480 23.229 14.598 1.00 22.33 271 ARG A C 1
ATOM 2049 O O . ARG A 1 271 ? -0.116 24.283 14.087 1.00 22.33 271 ARG A O 1
ATOM 2056 N N . VAL A 1 272 ? -1.749 22.848 14.634 1.00 23.02 272 VAL A N 1
ATOM 2057 C CA . VAL A 1 272 ? -2.834 23.817 14.488 1.00 23.02 272 VAL A CA 1
ATOM 2058 C C . VAL A 1 272 ? -2.808 24.654 15.767 1.00 23.02 272 VAL A C 1
ATOM 2060 O O . VAL A 1 272 ? -3.132 24.154 16.842 1.00 23.02 272 VAL A O 1
ATOM 2063 N N . HIS A 1 273 ? -2.324 25.894 15.675 1.00 22.55 273 HIS A N 1
ATOM 2064 C CA . HIS A 1 273 ? -2.458 26.859 16.762 1.00 22.55 273 HIS A CA 1
ATOM 2065 C C . HIS A 1 273 ? -3.919 27.310 16.787 1.00 22.55 273 HIS A C 1
ATOM 2067 O O . HIS A 1 273 ? -4.380 27.966 15.857 1.00 22.55 273 HIS A O 1
ATOM 2073 N N . LEU A 1 274 ? -4.650 26.933 17.833 1.00 25.75 274 LEU A N 1
ATOM 2074 C CA . LEU A 1 274 ? -5.875 27.638 18.200 1.00 25.75 274 LEU A CA 1
ATOM 2075 C C . LEU A 1 274 ? -5.466 28.980 18.837 1.00 25.75 274 LEU A C 1
ATOM 2077 O O . LEU A 1 274 ? -4.472 29.003 19.570 1.00 25.75 274 LEU A O 1
ATOM 2081 N N . PRO A 1 275 ? -6.169 30.092 18.555 1.00 23.22 275 PRO A N 1
ATOM 2082 C CA . PRO A 1 275 ? -5.822 31.389 19.126 1.00 23.22 275 PRO A CA 1
ATOM 2083 C C . PRO A 1 275 ?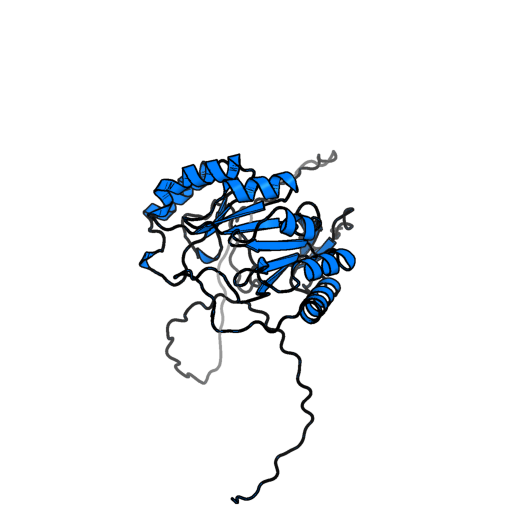 -5.942 31.348 20.661 1.00 23.22 275 PRO A C 1
ATOM 2085 O O . PRO A 1 275 ? -6.872 30.726 21.183 1.00 23.22 275 PRO A O 1
ATOM 2088 N N . PRO A 1 276 ? -5.012 31.973 21.404 1.00 28.69 276 PRO A N 1
ATOM 2089 C CA . PRO A 1 276 ? -5.086 32.010 22.856 1.00 28.69 276 PRO A CA 1
ATOM 2090 C C . PRO A 1 276 ? -6.251 32.900 23.304 1.00 28.69 276 PRO A C 1
ATOM 2092 O O . PRO A 1 276 ? -6.346 34.061 22.909 1.00 28.69 276 PRO A O 1
ATOM 2095 N N . ASN A 1 277 ? -7.115 32.358 24.165 1.00 29.12 277 ASN A N 1
ATOM 2096 C CA . ASN A 1 277 ? -8.024 33.170 24.966 1.00 29.12 277 ASN A CA 1
ATOM 2097 C C . ASN A 1 277 ? -7.207 34.073 25.899 1.00 29.12 277 ASN A C 1
ATOM 2099 O O . ASN A 1 277 ? -6.212 33.650 26.491 1.00 29.12 277 ASN A O 1
ATOM 2103 N N . ALA A 1 278 ? -7.638 35.328 25.984 1.00 27.27 278 ALA A N 1
ATOM 2104 C CA . ALA A 1 278 ? -6.989 36.399 26.716 1.00 27.27 278 ALA A CA 1
ATOM 2105 C C . ALA A 1 278 ? -6.854 36.108 28.220 1.00 27.27 278 ALA A C 1
ATOM 2107 O O . ALA A 1 278 ? -7.789 35.636 28.862 1.00 27.27 278 ALA A O 1
ATOM 2108 N N . GLY A 1 279 ? -5.703 36.500 28.773 1.00 29.72 279 GLY A N 1
ATOM 2109 C CA . GLY A 1 279 ? -5.514 36.741 30.202 1.00 29.72 279 GLY A CA 1
ATOM 2110 C C . GLY A 1 279 ? -4.816 35.619 30.964 1.00 29.72 279 GLY A C 1
ATOM 2111 O O . GLY A 1 279 ? -5.479 34.741 31.497 1.00 29.72 279 GLY A O 1
ATOM 2112 N N . GLN A 1 280 ? -3.485 35.707 31.081 1.00 28.69 280 GLN A N 1
ATOM 2113 C CA . GLN A 1 280 ? -2.737 35.521 32.339 1.00 28.69 280 GLN A CA 1
ATOM 2114 C C . GLN A 1 280 ? -1.232 35.765 32.107 1.00 28.69 280 GLN A C 1
ATOM 2116 O O . GLN A 1 280 ? -0.622 35.198 31.203 1.00 28.69 280 GLN A O 1
ATOM 2121 N N . GLN A 1 281 ? -0.657 36.671 32.902 1.00 25.47 281 GLN A N 1
ATOM 2122 C CA . GLN A 1 281 ? 0.752 37.086 32.877 1.00 25.47 281 GLN A CA 1
ATOM 2123 C C . GLN A 1 281 ? 1.686 36.027 33.509 1.00 25.47 281 GLN A C 1
ATOM 2125 O O . GLN A 1 281 ? 1.242 35.288 34.389 1.00 25.47 281 GLN A O 1
ATOM 2130 N N . PRO A 1 282 ? 2.981 35.965 33.133 1.00 26.91 282 PRO A N 1
ATOM 2131 C CA . PRO A 1 282 ? 3.942 35.025 33.711 1.00 26.91 282 PRO A CA 1
ATOM 2132 C C . PRO A 1 282 ? 4.708 35.614 34.914 1.00 26.91 282 PRO A C 1
ATOM 2134 O O . PRO A 1 282 ? 5.077 36.785 34.914 1.00 26.91 282 PRO A O 1
ATOM 2137 N N . MET A 1 283 ? 5.023 34.772 35.905 1.00 23.98 283 MET A N 1
ATOM 2138 C CA . MET A 1 283 ? 5.992 35.041 36.986 1.00 23.98 283 MET A CA 1
ATOM 2139 C C . MET A 1 283 ? 7.084 33.946 37.010 1.00 23.98 283 MET A C 1
ATOM 2141 O O . MET A 1 283 ? 6.830 32.833 36.540 1.00 23.98 283 MET A O 1
ATOM 2145 N N . PRO A 1 284 ? 8.313 34.243 37.487 1.00 25.91 284 PRO A N 1
ATOM 2146 C CA . PRO A 1 284 ? 9.533 33.636 36.955 1.00 25.91 284 PRO A CA 1
ATOM 2147 C C . PRO A 1 284 ? 10.068 32.406 37.707 1.00 25.91 284 PRO A C 1
ATOM 2149 O O . PRO A 1 284 ? 9.784 32.137 38.872 1.00 25.91 284 PRO A O 1
ATOM 2152 N N . SER A 1 285 ? 10.924 31.697 36.972 1.00 25.06 285 SER A N 1
ATOM 2153 C CA . SER A 1 285 ? 11.718 30.509 37.295 1.00 25.06 285 SER A CA 1
ATOM 2154 C C . SER A 1 285 ? 12.524 30.564 38.600 1.00 25.06 285 SER A C 1
ATOM 2156 O O . SER A 1 285 ? 13.230 31.541 38.853 1.00 25.06 285 SER A O 1
ATOM 2158 N N . ARG A 1 286 ? 12.587 29.435 39.321 1.00 24.22 286 ARG A N 1
ATOM 2159 C CA . ARG A 1 286 ? 13.676 29.125 40.263 1.00 24.22 286 ARG A CA 1
ATOM 2160 C C . ARG A 1 286 ? 14.445 27.877 39.821 1.00 24.22 286 ARG A C 1
ATOM 2162 O O . ARG A 1 286 ? 13.871 26.809 39.638 1.00 24.22 286 ARG A O 1
ATOM 2169 N N . ARG A 1 287 ? 15.758 28.062 39.644 1.00 22.92 287 ARG A N 1
ATOM 2170 C CA . ARG A 1 287 ? 16.802 27.030 39.540 1.00 22.92 287 ARG A CA 1
ATOM 2171 C C . ARG A 1 287 ? 17.000 26.351 40.901 1.00 22.92 287 ARG A C 1
ATOM 2173 O O . ARG A 1 287 ? 17.049 27.058 41.901 1.00 22.92 287 ARG A O 1
ATOM 2180 N N . CYS A 1 288 ? 17.276 25.048 40.903 1.00 22.67 288 CYS A N 1
ATOM 2181 C CA . CYS A 1 288 ? 18.045 24.378 41.957 1.00 22.67 288 CYS A CA 1
ATOM 2182 C C . CYS A 1 288 ? 19.057 23.418 41.309 1.00 22.67 288 CYS A C 1
ATOM 2184 O O . CYS A 1 288 ? 18.687 22.581 40.490 1.00 22.67 288 CYS A O 1
ATOM 2186 N N . MET A 1 289 ? 20.334 23.603 41.657 1.00 21.33 289 MET A N 1
ATOM 2187 C CA . MET A 1 289 ? 21.456 22.683 41.433 1.00 21.33 289 MET A CA 1
ATOM 2188 C C . MET A 1 289 ? 21.744 21.884 42.722 1.00 21.33 289 MET A C 1
ATOM 2190 O O . MET A 1 289 ? 21.345 22.335 43.795 1.00 21.33 289 MET A O 1
ATOM 2194 N N . LEU A 1 290 ? 22.578 20.835 42.577 1.00 24.59 290 LEU A N 1
ATOM 2195 C CA . LEU A 1 290 ? 23.307 20.033 43.592 1.00 24.59 290 LEU A CA 1
ATOM 2196 C C . LEU A 1 290 ? 22.486 18.871 44.193 1.00 24.59 290 LEU A C 1
ATOM 2198 O O . LEU A 1 290 ? 21.297 19.021 44.420 1.00 24.59 290 LEU A O 1
ATOM 2202 N N . GLY A 1 291 ? 23.020 17.676 44.463 1.00 22.70 291 GLY A N 1
ATOM 2203 C CA . GLY A 1 291 ? 24.396 17.175 44.501 1.00 22.70 291 GLY A CA 1
ATOM 2204 C C . GLY A 1 291 ? 24.407 15.648 44.731 1.00 22.70 291 GLY A C 1
ATOM 2205 O O . GLY A 1 291 ? 23.361 15.005 44.699 1.00 22.70 291 GLY A O 1
ATOM 2206 N N . ALA A 1 292 ? 25.608 15.097 44.887 1.00 23.42 292 ALA A N 1
ATOM 2207 C CA . ALA A 1 292 ? 25.990 13.690 44.779 1.00 23.42 292 ALA A CA 1
ATOM 2208 C C . ALA A 1 292 ? 25.621 12.759 45.961 1.00 23.42 292 ALA A C 1
ATOM 2210 O O . ALA A 1 292 ? 25.276 13.210 47.046 1.00 23.42 292 ALA A O 1
ATOM 2211 N N . ASP A 1 293 ? 25.817 11.463 45.684 1.00 24.09 293 ASP A N 1
ATOM 2212 C CA . ASP A 1 293 ? 26.106 10.327 46.573 1.00 24.09 293 ASP A CA 1
ATOM 2213 C C . ASP A 1 293 ? 25.062 9.820 47.584 1.00 24.09 293 ASP A C 1
ATOM 2215 O O . ASP A 1 293 ? 24.734 10.461 48.575 1.00 24.09 293 ASP A O 1
ATOM 2219 N N . ASN A 1 294 ? 24.648 8.558 47.378 1.00 26.81 294 ASN A N 1
ATOM 2220 C CA . ASN A 1 294 ? 24.603 7.541 48.437 1.00 26.81 294 ASN A CA 1
ATOM 2221 C C . ASN A 1 294 ? 24.386 6.116 47.870 1.00 26.81 294 ASN A C 1
ATOM 2223 O O . ASN A 1 294 ? 23.381 5.834 47.219 1.00 26.81 294 ASN A O 1
ATOM 2227 N N . ARG A 1 295 ? 25.321 5.199 48.166 1.00 22.89 295 ARG A N 1
ATOM 2228 C CA . ARG A 1 295 ? 25.094 3.735 48.280 1.00 22.89 295 ARG A CA 1
ATOM 2229 C C . ARG A 1 295 ? 25.054 3.374 49.773 1.00 22.89 295 ARG A C 1
ATOM 2231 O O . ARG A 1 295 ? 25.656 4.109 50.552 1.00 22.89 295 ARG A O 1
ATOM 2238 N N . PRO A 1 296 ? 24.406 2.262 50.183 1.00 28.89 296 PRO A N 1
ATOM 2239 C CA . PRO A 1 296 ? 25.109 0.971 50.427 1.00 28.89 296 PRO A CA 1
ATOM 2240 C C . PRO A 1 296 ? 24.306 -0.278 49.939 1.00 28.89 296 PRO A C 1
ATOM 2242 O O . PRO A 1 296 ? 23.091 -0.203 49.820 1.00 28.89 296 PRO A O 1
ATOM 2245 N N . HIS A 1 297 ? 24.923 -1.346 49.384 1.00 23.58 297 HIS A N 1
ATOM 2246 C CA . HIS A 1 297 ? 25.337 -2.652 49.999 1.00 23.58 297 HIS A CA 1
ATOM 2247 C C . HIS A 1 297 ? 24.199 -3.481 50.660 1.00 23.58 297 HIS A C 1
ATOM 2249 O O . HIS A 1 297 ? 23.422 -2.904 51.399 1.00 23.58 297 HIS A O 1
ATOM 2255 N N . CYS A 1 298 ? 24.050 -4.820 50.566 1.00 21.77 298 CYS A N 1
ATOM 2256 C CA . CYS A 1 298 ? 24.689 -5.956 49.861 1.00 21.77 298 CYS A CA 1
ATOM 2257 C C . CYS A 1 298 ? 23.901 -7.274 50.171 1.00 21.77 298 CYS A C 1
ATOM 2259 O O . CYS A 1 298 ? 23.061 -7.264 51.066 1.00 21.77 298 CYS A O 1
ATOM 2261 N N . ALA A 1 299 ? 24.307 -8.395 49.533 1.00 22.38 299 ALA A N 1
ATOM 2262 C CA . ALA A 1 299 ? 24.064 -9.840 49.829 1.00 22.38 299 ALA A CA 1
ATOM 2263 C C . ALA A 1 299 ? 22.861 -10.530 49.124 1.00 22.38 299 ALA A C 1
ATOM 2265 O O . ALA A 1 299 ? 21.769 -9.985 49.110 1.00 22.38 299 ALA A O 1
ATOM 2266 N N . ASN A 1 300 ? 22.935 -11.736 48.528 1.00 25.08 300 ASN A N 1
ATOM 2267 C CA . ASN A 1 300 ? 23.942 -12.819 48.442 1.00 25.08 300 ASN A CA 1
ATOM 2268 C C . ASN A 1 300 ? 23.654 -13.698 47.163 1.00 25.08 300 ASN A C 1
ATOM 2270 O O . ASN A 1 300 ? 22.780 -13.306 46.392 1.00 25.08 300 ASN A O 1
ATOM 2274 N N . PRO A 1 301 ? 24.339 -14.828 46.843 1.00 30.33 301 PRO A N 1
ATOM 2275 C CA . PRO A 1 301 ? 24.818 -15.144 45.493 1.00 30.33 301 PRO A CA 1
ATOM 2276 C C . PRO A 1 301 ? 24.218 -16.462 44.929 1.00 30.33 301 PRO A C 1
ATOM 2278 O O . PRO A 1 301 ? 23.291 -17.030 45.493 1.00 30.33 301 PRO A O 1
ATOM 2281 N N . ALA A 1 302 ? 24.830 -16.976 43.853 1.00 22.00 302 ALA A N 1
ATOM 2282 C CA . ALA A 1 302 ? 24.713 -18.332 43.283 1.00 22.00 302 ALA A CA 1
ATOM 2283 C C . ALA A 1 302 ? 23.757 -18.520 42.087 1.00 22.00 302 ALA A C 1
ATOM 2285 O O . ALA A 1 302 ? 22.617 -18.945 42.216 1.00 22.00 302 ALA A O 1
ATOM 2286 N N . ARG A 1 303 ? 24.298 -18.341 40.876 1.00 23.91 303 ARG A N 1
ATOM 2287 C CA . ARG A 1 303 ? 24.700 -19.436 39.960 1.00 23.91 303 ARG A CA 1
ATOM 2288 C C . ARG A 1 303 ? 25.086 -18.820 38.616 1.00 23.91 303 ARG A C 1
ATOM 2290 O O . ARG A 1 303 ? 24.239 -18.434 37.819 1.00 23.91 303 ARG A O 1
ATOM 2297 N N . ALA A 1 304 ? 26.390 -18.726 38.375 1.00 22.17 304 ALA A N 1
ATOM 2298 C CA . ALA A 1 304 ? 26.924 -18.407 37.063 1.00 22.17 304 ALA A CA 1
ATOM 2299 C C . ALA A 1 304 ? 26.716 -19.615 36.137 1.00 22.17 304 ALA A C 1
ATOM 2301 O O . ALA A 1 304 ? 27.323 -20.664 36.334 1.00 22.17 304 ALA A O 1
ATOM 2302 N N . VAL A 1 305 ? 25.871 -19.455 35.120 1.00 21.70 305 VAL A N 1
ATOM 2303 C CA . VAL A 1 305 ? 25.949 -20.247 33.890 1.00 21.70 305 VAL A CA 1
ATOM 2304 C C . VAL A 1 305 ? 26.423 -19.287 32.813 1.00 21.70 305 VAL A C 1
ATOM 2306 O O . VAL A 1 305 ? 25.692 -18.399 32.378 1.00 21.70 305 VAL A O 1
ATOM 2309 N N . ALA A 1 306 ? 27.686 -19.432 32.426 1.00 21.67 306 ALA A N 1
ATOM 2310 C CA . ALA A 1 306 ? 28.262 -18.716 31.304 1.00 21.67 306 ALA A CA 1
ATOM 2311 C C . ALA A 1 306 ? 27.596 -19.202 30.008 1.00 21.67 306 ALA A C 1
ATOM 2313 O O . ALA A 1 306 ? 27.934 -20.260 29.482 1.00 21.67 306 ALA A O 1
ATOM 2314 N N . VAL A 1 307 ? 26.651 -18.425 29.478 1.00 21.64 307 VAL A N 1
ATOM 2315 C CA . VAL A 1 307 ? 26.177 -18.585 28.100 1.00 21.64 307 VAL A CA 1
ATOM 2316 C C . VAL A 1 307 ? 26.928 -17.572 27.248 1.00 21.64 307 VAL A C 1
ATOM 2318 O O . VAL A 1 307 ? 26.706 -16.368 27.342 1.00 21.64 307 VAL A O 1
ATOM 2321 N N . ARG A 1 308 ? 27.860 -18.074 26.429 1.00 20.42 308 ARG A N 1
ATOM 2322 C CA . ARG A 1 308 ? 28.539 -17.311 25.373 1.00 20.42 308 ARG A CA 1
ATOM 2323 C C . ARG A 1 308 ? 27.500 -16.550 24.545 1.00 20.42 308 ARG A C 1
ATOM 2325 O O . ARG A 1 308 ? 26.683 -17.168 23.862 1.00 20.42 308 ARG A O 1
ATOM 2332 N N . ALA A 1 309 ? 27.574 -15.222 24.565 1.00 20.95 309 ALA A N 1
ATOM 2333 C CA . ALA A 1 309 ? 26.828 -14.363 23.660 1.00 20.95 309 ALA A CA 1
ATOM 2334 C C . ALA A 1 309 ? 27.276 -14.641 22.214 1.00 20.95 309 ALA A C 1
ATOM 2336 O O . ALA A 1 309 ? 28.389 -14.303 21.815 1.00 20.95 309 ALA A O 1
ATOM 2337 N N . LYS A 1 310 ? 26.412 -15.292 21.430 1.00 20.52 310 LYS A N 1
ATOM 2338 C CA . LYS A 1 310 ? 26.477 -15.251 19.964 1.00 20.52 310 LYS A CA 1
ATOM 2339 C C . LYS A 1 310 ? 25.787 -13.960 19.499 1.00 20.52 310 LYS A C 1
ATOM 2341 O O . LYS A 1 310 ? 24.786 -13.580 20.106 1.00 20.52 310 LYS A O 1
ATOM 2346 N N . PRO A 1 311 ? 26.276 -13.286 18.445 1.00 20.70 311 PRO A N 1
ATOM 2347 C CA . PRO A 1 311 ? 25.676 -12.045 17.967 1.00 20.70 311 PRO A CA 1
ATOM 2348 C C . PRO A 1 311 ? 24.248 -12.318 17.476 1.00 20.70 311 PRO A C 1
ATOM 2350 O O . PRO A 1 311 ? 24.032 -13.076 16.527 1.00 20.70 311 PRO A O 1
ATOM 2353 N N . CYS A 1 312 ? 23.265 -11.727 18.159 1.00 21.11 312 CYS A N 1
ATOM 2354 C CA . CYS A 1 312 ? 21.859 -11.810 17.788 1.00 21.11 312 CYS A CA 1
ATOM 2355 C C . CYS A 1 312 ? 21.632 -11.112 16.445 1.00 21.11 312 CYS A C 1
ATOM 2357 O O . CYS A 1 312 ? 21.764 -9.895 16.323 1.00 21.11 312 CYS A O 1
ATOM 2359 N N . ARG A 1 313 ? 21.234 -11.899 15.441 1.00 21.75 313 ARG A N 1
ATOM 2360 C CA . ARG A 1 313 ? 20.589 -11.406 14.223 1.00 21.75 313 ARG A CA 1
ATOM 2361 C C . ARG A 1 313 ? 19.288 -10.706 14.630 1.00 21.75 313 ARG A C 1
ATOM 2363 O O . ARG A 1 313 ? 18.396 -11.346 15.182 1.00 21.75 313 ARG A O 1
ATOM 2370 N N . LEU A 1 314 ? 19.194 -9.402 14.371 1.00 22.03 314 LEU A N 1
ATOM 2371 C CA . LEU A 1 314 ? 17.980 -8.604 14.543 1.00 22.03 314 LEU A CA 1
ATOM 2372 C C . LEU A 1 314 ? 16.862 -9.153 13.643 1.00 22.03 314 LEU A C 1
ATOM 2374 O O . LEU A 1 314 ? 16.789 -8.859 12.453 1.00 22.03 314 LEU A O 1
ATOM 2378 N N . PHE A 1 315 ? 15.983 -9.965 14.226 1.00 20.36 315 PHE A N 1
ATOM 2379 C CA . PHE A 1 315 ? 14.715 -10.367 13.628 1.00 20.36 315 PHE A CA 1
ATOM 2380 C C . PHE A 1 315 ? 13.707 -9.228 13.832 1.00 20.36 315 PHE A C 1
ATOM 2382 O O . PHE A 1 315 ? 13.074 -9.101 14.880 1.00 20.36 315 PHE A O 1
ATOM 2389 N N . CYS A 1 316 ? 13.577 -8.360 12.830 1.00 20.73 316 CYS A N 1
ATOM 2390 C CA . CYS A 1 316 ? 12.537 -7.339 12.790 1.00 20.73 316 CYS A CA 1
ATOM 2391 C C . CYS A 1 316 ? 11.201 -8.001 12.412 1.00 20.73 316 CYS A C 1
ATOM 2393 O O . CYS A 1 316 ? 10.826 -8.071 11.244 1.00 20.73 316 CYS A O 1
ATOM 2395 N N . SER A 1 317 ? 10.489 -8.547 13.398 1.00 21.91 317 SER A N 1
ATOM 2396 C CA . SER A 1 317 ? 9.083 -8.912 13.232 1.00 21.91 317 SER A CA 1
ATOM 2397 C C . SER A 1 317 ? 8.362 -8.961 14.577 1.00 21.91 317 SER A C 1
ATOM 2399 O O . SER A 1 317 ? 8.392 -9.981 15.259 1.00 21.91 317 SER A O 1
ATOM 2401 N N . GLN A 1 318 ? 7.613 -7.916 14.926 1.00 21.92 318 GLN A N 1
ATOM 2402 C CA . GLN A 1 318 ? 6.412 -8.127 15.739 1.00 21.92 318 GLN A CA 1
ATOM 2403 C C . GLN A 1 318 ? 5.298 -8.619 14.804 1.00 21.92 318 GLN A C 1
ATOM 2405 O O . GLN A 1 318 ? 4.388 -7.886 14.428 1.00 21.92 318 GLN A O 1
ATOM 2410 N N . LYS A 1 319 ? 5.431 -9.875 14.359 1.00 22.50 319 LYS A N 1
ATOM 2411 C CA . LYS A 1 319 ? 4.348 -10.639 13.740 1.00 22.50 319 LYS A CA 1
ATOM 2412 C C . LYS A 1 319 ? 3.442 -11.106 14.874 1.00 22.50 319 LYS A C 1
ATOM 2414 O O . LYS A 1 319 ? 3.808 -12.016 15.611 1.00 22.50 319 LYS A O 1
ATOM 2419 N N . TRP A 1 320 ? 2.262 -10.515 15.003 1.00 25.67 320 TRP A N 1
ATOM 2420 C CA . TRP A 1 320 ? 1.189 -11.148 15.762 1.00 25.67 320 TRP A CA 1
ATOM 2421 C C . TRP A 1 320 ? 0.610 -12.259 14.883 1.00 25.67 320 TRP A C 1
ATOM 2423 O O . TRP A 1 320 ? -0.179 -12.002 13.979 1.00 25.67 320 TRP A O 1
ATOM 2433 N N . ILE A 1 321 ? 1.080 -13.489 15.091 1.00 22.41 321 ILE A N 1
ATOM 2434 C CA . ILE A 1 321 ? 0.446 -14.693 14.548 1.00 22.41 321 ILE A CA 1
ATOM 2435 C C . ILE A 1 321 ? -0.642 -15.072 15.549 1.00 22.41 321 ILE A C 1
ATOM 2437 O O . ILE A 1 321 ? -0.337 -15.600 16.617 1.00 22.41 321 ILE A O 1
ATOM 2441 N N . TRP A 1 322 ? -1.903 -14.787 15.228 1.00 24.95 322 TRP A N 1
ATOM 2442 C CA . TRP A 1 322 ? -3.019 -15.359 15.973 1.00 24.95 322 TRP A CA 1
ATOM 2443 C C . TRP A 1 322 ? -3.097 -16.849 15.623 1.00 24.95 322 TRP A C 1
ATOM 2445 O O . TRP A 1 322 ? -3.347 -17.210 14.473 1.00 24.95 322 TRP A O 1
ATOM 2455 N N . ARG A 1 323 ? -2.798 -17.717 16.594 1.00 19.84 323 ARG A N 1
ATOM 2456 C CA . ARG A 1 323 ? -3.086 -19.151 16.505 1.00 19.84 323 ARG A CA 1
ATOM 2457 C C . ARG A 1 323 ? -4.434 -19.379 17.192 1.00 19.84 323 ARG A C 1
ATOM 2459 O O . ARG A 1 323 ? -4.544 -18.993 18.356 1.00 19.84 323 ARG A O 1
ATOM 2466 N N . PRO A 1 324 ? -5.437 -19.990 16.540 1.00 22.06 324 PRO A N 1
ATOM 2467 C CA . PRO A 1 324 ? -6.623 -20.432 17.257 1.00 22.06 324 PRO A CA 1
ATOM 2468 C C . PRO A 1 324 ? -6.186 -21.430 18.335 1.00 22.06 324 PRO A C 1
ATOM 2470 O O . PRO A 1 324 ? -5.376 -22.325 18.079 1.00 22.06 324 PRO A O 1
ATOM 2473 N N . ALA A 1 325 ? -6.675 -21.242 19.559 1.00 24.53 325 ALA A N 1
ATOM 2474 C CA . ALA A 1 325 ? -6.463 -22.195 20.633 1.00 24.53 325 ALA A CA 1
ATOM 2475 C C . ALA A 1 325 ? -7.149 -23.512 20.245 1.00 24.53 325 ALA A C 1
ATOM 2477 O O . ALA A 1 325 ? -8.374 -23.606 20.252 1.00 24.53 325 ALA A O 1
ATOM 2478 N N . CYS A 1 326 ? -6.363 -24.532 19.895 1.00 23.03 326 CYS A N 1
ATOM 2479 C CA . CYS A 1 326 ? -6.861 -25.899 19.884 1.00 23.03 326 CYS A CA 1
ATOM 2480 C C . CYS A 1 326 ? -7.275 -26.247 21.316 1.00 23.03 326 CYS A C 1
ATOM 2482 O O . CYS A 1 326 ? -6.424 -26.412 22.190 1.00 23.03 326 CYS A O 1
ATOM 2484 N N . MET A 1 327 ? -8.580 -26.371 21.556 1.00 26.06 327 MET A N 1
ATOM 2485 C CA . MET A 1 327 ? -9.086 -27.114 22.702 1.00 26.06 327 MET A CA 1
ATOM 2486 C C . MET A 1 327 ? -8.744 -28.592 22.488 1.00 26.06 327 MET A C 1
ATOM 2488 O O . MET A 1 327 ? -9.523 -29.341 21.907 1.00 26.06 327 MET A O 1
ATOM 2492 N N . SER A 1 328 ? -7.563 -29.025 22.924 1.00 27.45 328 SER A N 1
ATOM 2493 C CA . SER A 1 328 ? -7.285 -30.445 23.131 1.00 27.45 328 SER A CA 1
ATOM 2494 C C . SER A 1 328 ? -7.573 -30.767 24.590 1.00 27.45 328 SER A C 1
ATOM 2496 O O . SER A 1 328 ? -6.779 -30.457 25.480 1.00 27.45 328 SER A O 1
ATOM 2498 N N . GLY A 1 329 ? -8.748 -31.348 24.827 1.00 26.64 329 GLY A N 1
ATOM 2499 C CA . GLY A 1 329 ? -9.094 -31.955 26.102 1.00 26.64 329 GLY A CA 1
ATOM 2500 C C . GLY A 1 329 ? -8.102 -33.058 26.472 1.00 26.64 329 GLY A C 1
ATOM 2501 O O . GLY A 1 329 ? -7.655 -33.829 25.624 1.00 26.64 329 GLY A O 1
ATOM 2502 N N . ASN A 1 330 ? -7.780 -33.109 27.761 1.00 26.95 330 ASN A N 1
ATOM 2503 C CA . ASN A 1 330 ? -7.044 -34.176 28.426 1.00 26.95 330 ASN A CA 1
ATOM 2504 C C . ASN A 1 330 ? -7.504 -35.570 27.980 1.00 26.95 330 ASN A C 1
ATOM 2506 O O . ASN A 1 330 ? -8.639 -35.947 28.269 1.00 26.95 330 ASN A O 1
ATOM 2510 N N . ARG A 1 331 ? -6.587 -36.376 27.432 1.00 27.83 331 ARG A N 1
ATOM 2511 C CA . ARG A 1 331 ? -6.493 -37.812 27.746 1.00 27.83 331 ARG A CA 1
ATOM 2512 C C . ARG A 1 331 ? -5.022 -38.227 27.824 1.00 27.83 331 ARG A C 1
ATOM 2514 O O . ARG A 1 331 ? -4.257 -38.015 26.890 1.00 27.83 331 ARG A O 1
ATOM 2521 N N . SER A 1 332 ? -4.663 -38.773 28.982 1.00 27.81 332 SER A N 1
ATOM 2522 C CA . SER A 1 332 ? -3.367 -39.359 29.342 1.00 27.81 332 SER A CA 1
ATOM 2523 C C . SER A 1 332 ? -2.974 -40.549 28.447 1.00 27.81 332 SER A C 1
ATOM 2525 O O . SER A 1 332 ? -3.846 -41.134 27.801 1.00 27.81 332 SER A O 1
ATOM 2527 N N . PRO A 1 333 ? -1.681 -40.934 28.412 1.00 27.73 333 PRO A N 1
ATOM 2528 C CA . PRO A 1 333 ? -1.166 -41.919 27.471 1.00 27.73 333 PRO A CA 1
ATOM 2529 C C . PRO A 1 333 ? -1.410 -43.348 27.970 1.00 27.73 333 PRO A C 1
ATOM 2531 O O . PRO A 1 333 ? -1.134 -43.661 29.127 1.00 27.73 333 PRO A O 1
ATOM 2534 N N . ALA A 1 334 ? -1.863 -44.226 27.077 1.00 26.41 334 ALA A N 1
ATOM 2535 C CA . ALA A 1 334 ? -1.802 -45.669 27.269 1.00 26.41 334 ALA A CA 1
ATOM 2536 C C . ALA A 1 334 ? -0.897 -46.279 26.188 1.00 26.41 334 ALA A C 1
ATOM 2538 O O . ALA A 1 334 ? -1.161 -46.201 24.992 1.00 26.41 334 ALA A O 1
ATOM 2539 N N . THR A 1 335 ? 0.203 -46.849 26.661 1.00 28.42 335 THR A N 1
ATOM 2540 C CA . THR A 1 335 ? 1.074 -47.840 26.024 1.00 28.42 335 THR A CA 1
ATOM 2541 C C . THR A 1 335 ? 0.291 -48.985 25.372 1.00 28.42 335 THR A C 1
ATOM 2543 O O . THR A 1 335 ? -0.589 -49.528 26.029 1.00 28.42 335 THR A O 1
ATOM 2546 N N . THR A 1 336 ? 0.635 -49.419 24.151 1.00 27.48 336 THR A N 1
ATOM 2547 C CA . THR A 1 336 ? 1.306 -50.704 23.802 1.00 27.48 336 THR A CA 1
ATOM 2548 C C . THR A 1 336 ? 1.089 -51.129 22.338 1.00 27.48 336 THR A C 1
ATOM 2550 O O . THR A 1 336 ? 0.009 -50.973 21.785 1.00 27.48 336 THR A O 1
ATOM 2553 N N . ALA A 1 337 ? 2.139 -51.779 21.820 1.00 26.33 337 ALA A N 1
ATOM 2554 C CA . ALA A 1 337 ? 2.161 -52.888 20.860 1.00 26.33 337 ALA A CA 1
ATOM 2555 C C . ALA A 1 337 ? 2.087 -52.620 19.342 1.00 26.33 337 ALA A C 1
ATOM 2557 O O . ALA A 1 337 ? 1.145 -52.063 18.791 1.00 26.33 337 ALA A O 1
ATOM 2558 N N . ALA A 1 338 ? 3.138 -53.136 18.702 1.00 26.61 338 ALA A N 1
ATOM 2559 C CA . ALA A 1 338 ? 3.317 -53.415 17.289 1.00 26.61 338 ALA A CA 1
ATOM 2560 C C . ALA A 1 338 ? 2.272 -54.389 16.717 1.00 26.61 338 ALA A C 1
ATOM 2562 O O . ALA A 1 338 ? 1.810 -55.276 17.434 1.00 26.61 338 ALA A O 1
ATOM 2563 N N . ASN A 1 339 ? 1.998 -54.284 15.412 1.00 27.06 339 ASN A N 1
ATOM 2564 C CA . ASN A 1 339 ? 2.245 -55.344 14.420 1.00 27.06 339 ASN A CA 1
ATOM 2565 C C . ASN A 1 339 ? 1.688 -54.974 13.033 1.00 27.06 339 ASN A C 1
ATOM 2567 O O . ASN A 1 339 ? 0.607 -54.396 12.947 1.00 27.06 339 ASN A O 1
ATOM 2571 N N . ALA A 1 340 ? 2.422 -55.451 12.017 1.00 32.22 340 ALA A N 1
ATOM 2572 C CA . ALA A 1 340 ? 2.162 -55.485 10.570 1.00 32.22 340 ALA A CA 1
ATOM 2573 C C . ALA A 1 340 ? 2.339 -54.170 9.793 1.00 32.22 340 ALA A C 1
ATOM 2575 O O . ALA A 1 340 ? 1.506 -53.250 9.919 1.00 32.22 340 ALA A O 1
#

Secondary structure (DSSP, 8-state):
---PPPPPTTPEEEEETTEEEEEETTTTEEEEE-SGGGTT----S-SEEEEEEE---S---TT--S-TTSPP---HHHHHHHHHHHHHHT--EEEEEES-GGGSTTHHHHHHHHHHH---EEEEEE-STT--HHHHHHTTT-EEEEEEEE-TT--HHHHHHHHHHTT--EEEEEEE-TTGGGTHHHHHHHHHHTT---EEEEE-SS-GGGSPPHHHHHHHHHHHHH-SS-EEEEGGG---TT-TTS-EE-PPPPP--S---------------PPPPS--------------------------------------------------------------